Protein AF-B2AD23-F1 (afdb_monomer)

Foldseek 3Di:
DDDDDDDDDDDDDDDDPPDPPDPDDDPLLCVPPDAWAWLQKKKFWWKWKDAPDCPVDFIKIWIKMAGPVVRDIDIDMDTQHPQRKDKDCADPVGNQWIWIWGDDPQKIKIKIKGWAPCSQHPVFGIKIWIWIWMFGWDWDPDDDRMTMITTPRDMIGIITHIGGGPPPPPVVVVVVVVVVVVVVVPDDDDDDDDDDDDDDDDPDDDDDDDDDDDDDDDDDDDDDDDDDDD

Nearest PDB structures (foldseek):
  6yfu-assembly1_AA  TM=3.797E-01  e=3.634E+00  Wenzhou levi-like virus 4
  8uej-assembly1_IN  TM=3.147E-01  e=5.509E+00  Caulobacter phage phiCb5
  6yfg-assembly1_AA  TM=3.228E-01  e=5.804E+00  Beihai levi-like virus 32

Secondary structure (DSSP, 8-state):
--PPPP-PPPP---------------TTGGGT--S-EEEEEEEEEEEEEEES-TTTS--EEEEEEEETTTTEEEEEEEE-BTTTEEEESS-SS-TTEEEEEEEETTEEEEEEEEEETTSS-TTT--EEEEEEEEEEEE--SS--SEEEEEE-SPPEEEEEEEEPPTT---HHHHHHHHHHHHTTTS------------------------------PPPPPP--------

Structure (mmCIF, N/CA/C/O backbone):
data_AF-B2AD23-F1
#
_entry.id   AF-B2AD23-F1
#
loop_
_atom_site.group_PDB
_atom_site.id
_atom_site.type_symbol
_atom_site.label_atom_id
_atom_site.label_alt_id
_atom_site.label_comp_id
_atom_site.label_asym_id
_atom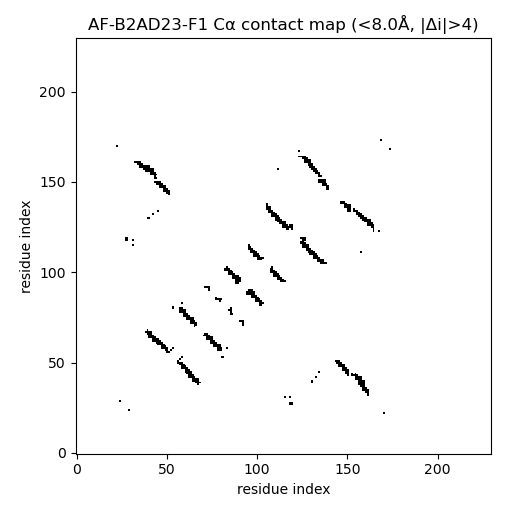_site.label_entity_id
_atom_site.label_seq_id
_atom_site.pdbx_PDB_ins_code
_atom_site.Cartn_x
_atom_site.Cartn_y
_atom_site.Cartn_z
_atom_site.occupancy
_atom_site.B_iso_or_equiv
_atom_site.auth_seq_id
_atom_site.auth_comp_id
_atom_site.auth_asym_id
_atom_site.auth_atom_id
_atom_site.pdbx_PDB_model_num
ATOM 1 N N . MET A 1 1 ? 85.344 -40.768 -19.368 1.00 38.66 1 MET A N 1
ATOM 2 C CA . MET A 1 1 ? 83.944 -40.567 -18.938 1.00 38.66 1 MET A CA 1
ATOM 3 C C . MET A 1 1 ? 83.403 -39.337 -19.656 1.00 38.66 1 MET A C 1
ATOM 5 O O . MET A 1 1 ? 83.911 -38.253 -19.415 1.00 38.66 1 MET A O 1
ATOM 9 N N . LYS A 1 2 ? 82.482 -39.508 -20.612 1.00 36.97 2 LYS A N 1
ATOM 10 C CA . LYS A 1 2 ? 81.802 -38.415 -21.331 1.00 36.97 2 LYS A CA 1
ATOM 11 C C . LYS A 1 2 ? 80.342 -38.419 -20.875 1.00 36.97 2 LYS A C 1
ATOM 13 O O . LYS A 1 2 ? 79.648 -39.396 -21.130 1.00 36.97 2 LYS A O 1
ATOM 18 N N . LEU A 1 3 ? 79.922 -37.377 -20.161 1.00 38.97 3 LEU A N 1
ATOM 19 C CA . LEU A 1 3 ? 78.527 -37.162 -19.774 1.00 38.97 3 LEU A CA 1
ATOM 20 C C . LEU A 1 3 ? 77.790 -36.462 -20.922 1.00 38.97 3 LEU A C 1
ATOM 22 O O . LEU A 1 3 ? 78.256 -35.454 -21.447 1.00 38.97 3 LEU A O 1
ATOM 26 N N . SER A 1 4 ? 76.668 -37.055 -21.320 1.00 43.81 4 SER A N 1
ATOM 27 C CA . SER A 1 4 ? 75.734 -36.563 -22.331 1.00 43.81 4 SER A CA 1
ATOM 28 C C . SER A 1 4 ? 74.710 -35.640 -21.659 1.00 43.81 4 SER A C 1
ATOM 30 O O . SER A 1 4 ? 74.151 -36.008 -20.626 1.00 43.81 4 SER A O 1
ATOM 32 N N . LEU A 1 5 ? 74.490 -34.445 -22.216 1.00 50.56 5 LEU A N 1
ATOM 33 C CA . LEU A 1 5 ? 73.425 -33.522 -21.811 1.00 50.56 5 LEU A CA 1
ATOM 34 C C . LEU A 1 5 ? 72.189 -33.777 -22.688 1.00 50.56 5 LEU A C 1
ATOM 36 O O . LEU A 1 5 ? 72.266 -33.629 -23.907 1.00 50.56 5 LEU A O 1
ATOM 40 N N . PHE A 1 6 ? 71.061 -34.127 -22.069 1.00 43.62 6 PHE A N 1
ATOM 41 C CA . PHE A 1 6 ? 69.742 -34.131 -22.705 1.00 43.62 6 PHE A CA 1
ATOM 42 C C . PHE A 1 6 ? 69.048 -32.790 -22.445 1.00 43.62 6 PHE A C 1
ATOM 44 O O . PHE A 1 6 ? 68.809 -32.422 -21.296 1.00 43.62 6 PHE A O 1
ATOM 51 N N . THR A 1 7 ? 68.713 -32.073 -23.514 1.00 48.69 7 THR A N 1
ATOM 52 C CA . THR A 1 7 ? 67.895 -30.855 -23.482 1.00 48.69 7 THR A CA 1
ATOM 53 C C . THR A 1 7 ? 66.423 -31.257 -23.589 1.00 48.69 7 THR A C 1
ATOM 55 O O . THR A 1 7 ? 66.013 -31.803 -24.612 1.00 48.69 7 THR A O 1
ATOM 58 N N . ALA A 1 8 ? 65.627 -31.016 -22.545 1.00 49.66 8 ALA A N 1
ATOM 59 C CA . ALA A 1 8 ? 64.179 -31.215 -22.575 1.00 49.66 8 ALA A CA 1
ATOM 60 C C . ALA A 1 8 ? 63.480 -29.934 -23.060 1.00 49.66 8 ALA A C 1
ATOM 62 O O . ALA A 1 8 ? 63.662 -28.860 -22.488 1.00 49.66 8 ALA A O 1
ATOM 63 N N . LEU A 1 9 ? 62.698 -30.063 -24.131 1.00 44.66 9 LEU A N 1
ATOM 64 C CA . LEU A 1 9 ? 61.856 -29.019 -24.710 1.00 44.66 9 LEU A CA 1
ATOM 65 C C . LEU A 1 9 ? 60.524 -28.983 -23.933 1.00 44.66 9 LEU A C 1
ATOM 67 O O . LEU A 1 9 ? 59.792 -29.971 -23.939 1.00 44.66 9 LEU A O 1
ATOM 71 N N . VAL A 1 10 ? 60.211 -27.875 -23.258 1.00 46.53 10 VAL A N 1
ATOM 72 C CA . VAL A 1 10 ? 58.908 -27.652 -22.600 1.00 46.53 10 VAL A CA 1
ATOM 73 C C . VAL A 1 10 ? 58.016 -26.854 -23.558 1.00 46.53 10 VAL A C 1
ATOM 75 O O . VAL A 1 10 ? 58.418 -25.756 -23.947 1.00 46.53 10 VAL A O 1
ATOM 78 N N . PRO A 1 11 ? 56.830 -27.346 -23.965 1.00 46.16 11 PRO A N 1
ATOM 79 C CA . PRO A 1 11 ? 55.910 -26.556 -24.771 1.00 46.16 11 PRO A CA 1
ATOM 80 C C . PRO A 1 11 ? 55.142 -25.559 -23.888 1.00 46.16 11 PRO A C 1
ATOM 82 O O . PRO A 1 11 ? 54.490 -25.938 -22.917 1.00 46.16 11 PRO A O 1
ATOM 85 N N . LEU A 1 12 ? 55.222 -24.274 -24.247 1.00 46.25 12 LEU A N 1
ATOM 86 C CA . LEU A 1 12 ? 54.347 -23.207 -23.756 1.00 46.25 12 LEU A CA 1
ATOM 87 C C . LEU A 1 12 ? 52.949 -23.397 -24.365 1.00 46.25 12 LEU A C 1
ATOM 89 O O . LEU A 1 12 ? 52.759 -23.172 -25.559 1.00 46.25 12 LEU A O 1
ATOM 93 N N . LEU A 1 13 ? 51.981 -23.821 -23.554 1.00 44.19 13 LEU A N 1
ATOM 94 C CA . LEU A 1 13 ? 50.560 -23.716 -23.892 1.00 44.19 13 LEU A CA 1
ATOM 95 C C . LEU A 1 13 ? 50.105 -22.262 -23.669 1.00 44.19 13 LEU A C 1
ATOM 97 O O . LEU A 1 13 ? 50.398 -21.705 -22.608 1.00 44.19 13 LEU A O 1
ATOM 101 N N . PRO A 1 14 ? 49.397 -21.630 -24.623 1.00 42.94 14 PRO A N 1
ATOM 102 C CA . PRO A 1 14 ? 48.772 -20.339 -24.386 1.00 42.94 14 PRO A CA 1
ATOM 103 C C . PRO A 1 14 ? 47.600 -20.517 -23.416 1.00 42.94 14 PRO A C 1
ATOM 105 O O . PRO A 1 14 ? 46.669 -21.278 -23.676 1.00 42.94 14 PRO A O 1
ATOM 108 N N . SER A 1 15 ? 47.653 -19.807 -22.292 1.00 44.22 15 SER A N 1
ATOM 109 C CA . SER A 1 15 ? 46.518 -19.641 -21.390 1.00 44.22 15 SER A CA 1
ATOM 110 C C . SER A 1 15 ? 45.404 -18.912 -22.138 1.00 44.22 15 SER A C 1
ATOM 112 O O . SER A 1 15 ? 45.486 -17.704 -22.362 1.00 44.22 15 SER A O 1
ATOM 114 N N . ILE A 1 16 ? 44.376 -19.648 -22.554 1.00 46.12 16 ILE A N 1
ATOM 115 C CA . ILE A 1 16 ? 43.130 -19.072 -23.052 1.00 46.12 16 ILE A CA 1
ATOM 116 C C . ILE A 1 16 ? 42.444 -18.437 -21.839 1.00 46.12 16 ILE A C 1
ATOM 118 O O . ILE A 1 16 ? 41.914 -19.136 -20.977 1.00 46.12 16 ILE A O 1
ATOM 122 N N . SER A 1 17 ? 42.512 -17.110 -21.734 1.00 44.53 17 SER A N 1
ATOM 123 C CA . SER A 1 17 ? 41.632 -16.356 -20.844 1.00 44.53 17 SER A CA 1
ATOM 124 C C . SER A 1 17 ? 40.203 -16.545 -21.338 1.00 44.53 17 SER A C 1
ATOM 126 O O . SER A 1 17 ? 39.829 -15.989 -22.367 1.00 44.53 17 SER A O 1
ATOM 128 N N . ALA A 1 18 ? 39.416 -17.328 -20.604 1.00 40.34 18 ALA A N 1
ATOM 129 C CA . ALA A 1 18 ? 37.969 -17.316 -20.728 1.00 40.34 18 ALA A CA 1
ATOM 130 C C . ALA A 1 18 ? 37.486 -15.909 -20.350 1.00 40.34 18 ALA A C 1
ATOM 132 O O . ALA A 1 18 ? 37.545 -15.508 -19.187 1.00 40.34 18 ALA A O 1
ATOM 133 N N . ILE A 1 19 ? 37.089 -15.131 -21.354 1.00 43.88 19 ILE A N 1
ATOM 134 C CA . ILE A 1 19 ? 36.342 -13.894 -21.151 1.00 43.88 19 ILE A CA 1
ATOM 135 C C . ILE A 1 19 ? 34.972 -14.348 -20.640 1.00 43.88 19 ILE A C 1
ATOM 137 O O . ILE A 1 19 ? 34.306 -15.093 -21.359 1.00 43.88 19 ILE A O 1
ATOM 141 N N . PRO A 1 20 ? 34.544 -13.984 -19.418 1.00 40.62 20 PRO A N 1
ATOM 142 C CA . PRO A 1 20 ? 33.185 -14.284 -19.003 1.00 40.62 20 PRO A CA 1
ATOM 143 C C . PRO A 1 20 ? 32.241 -13.566 -19.968 1.00 40.62 20 PRO A C 1
ATOM 145 O O . PRO A 1 20 ? 32.326 -12.346 -20.139 1.00 40.62 20 PRO A O 1
ATOM 148 N N . ALA A 1 21 ? 31.380 -14.336 -20.629 1.00 38.88 21 ALA A N 1
ATOM 149 C CA . ALA A 1 21 ? 30.275 -13.815 -21.409 1.00 38.88 21 ALA A CA 1
ATOM 150 C C . ALA A 1 21 ? 29.300 -13.141 -20.435 1.00 38.88 21 ALA A C 1
ATOM 152 O O . ALA A 1 21 ? 28.374 -13.758 -19.922 1.00 38.88 21 ALA A O 1
ATOM 153 N N . SER A 1 22 ? 29.545 -11.869 -20.119 1.00 42.53 22 SER A N 1
ATOM 154 C CA . SER A 1 22 ? 28.527 -11.026 -19.506 1.00 42.53 22 SER A CA 1
ATOM 155 C C . SER A 1 22 ? 27.375 -10.948 -20.494 1.00 42.53 22 SER A C 1
ATOM 157 O O . SER A 1 22 ? 27.511 -10.341 -21.557 1.00 42.53 22 SER A O 1
ATOM 159 N N . SER A 1 23 ? 26.250 -11.564 -20.146 1.00 44.88 23 SER A N 1
ATOM 160 C CA . SER A 1 23 ? 24.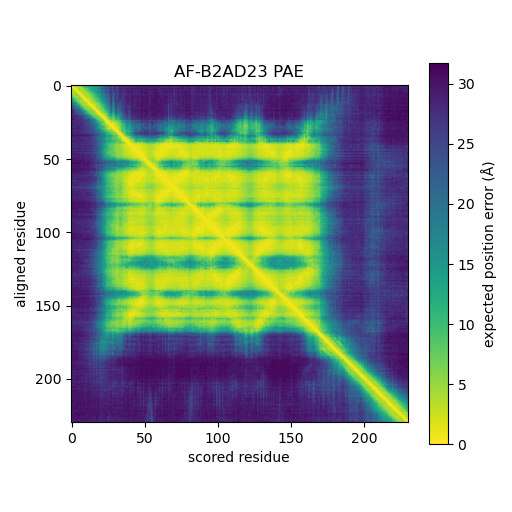961 -11.352 -20.790 1.00 44.88 23 SER A CA 1
ATOM 161 C C . SER A 1 23 ? 24.657 -9.852 -20.775 1.00 44.88 23 SER A C 1
ATOM 163 O O . SER A 1 23 ? 24.216 -9.289 -19.771 1.00 44.88 23 SER A O 1
ATOM 165 N N . HIS A 1 24 ? 24.994 -9.189 -21.881 1.00 44.88 24 HIS A N 1
ATOM 166 C CA . HIS A 1 24 ? 24.812 -7.762 -22.084 1.00 44.88 24 HIS A CA 1
ATOM 167 C C . HIS A 1 24 ? 23.322 -7.496 -22.284 1.00 44.88 24 HIS A C 1
ATOM 169 O O . HIS A 1 24 ? 22.828 -7.409 -23.407 1.00 44.88 24 HIS A O 1
ATOM 175 N N . LEU A 1 25 ? 22.601 -7.338 -21.174 1.00 53.53 25 LEU A N 1
ATOM 176 C CA . LEU A 1 25 ? 21.396 -6.524 -21.192 1.00 53.53 25 LEU A CA 1
ATOM 177 C C . LEU A 1 25 ? 21.774 -5.171 -21.805 1.00 53.53 25 LEU A C 1
ATOM 179 O O . LEU A 1 25 ? 22.846 -4.617 -21.534 1.00 53.53 25 LEU A O 1
ATOM 183 N N . SER A 1 26 ? 20.920 -4.641 -22.674 1.00 57.19 26 SER A N 1
ATOM 184 C CA . SER A 1 26 ? 21.110 -3.284 -23.167 1.00 57.19 26 SER A CA 1
ATOM 185 C C . SER A 1 26 ? 21.177 -2.323 -21.970 1.00 57.19 26 SER A C 1
ATOM 187 O O . SER A 1 26 ? 20.489 -2.539 -20.969 1.00 57.19 26 SER A O 1
ATOM 189 N N . PRO A 1 27 ? 21.927 -1.212 -22.059 1.00 55.09 27 PRO A N 1
ATOM 190 C CA . PRO A 1 27 ? 21.995 -0.221 -20.984 1.00 55.09 27 PRO A CA 1
ATOM 191 C C . PRO A 1 27 ? 20.632 0.344 -20.556 1.00 55.09 27 PRO A C 1
ATOM 193 O O . PRO A 1 27 ? 20.534 0.932 -19.487 1.00 55.09 27 PRO A O 1
ATOM 196 N N . ARG A 1 28 ? 19.588 0.198 -21.388 1.00 53.41 28 ARG A N 1
ATOM 197 C CA . ARG A 1 28 ? 18.201 0.524 -21.028 1.00 53.41 28 ARG A CA 1
ATOM 198 C C . ARG A 1 28 ? 17.583 -0.545 -20.127 1.00 53.41 28 ARG A C 1
ATOM 200 O O . ARG A 1 28 ? 17.079 -0.200 -19.069 1.00 53.41 28 ARG A O 1
ATOM 207 N N . GLN A 1 29 ? 17.718 -1.817 -20.496 1.00 55.38 29 GLN A N 1
ATOM 208 C CA . GLN A 1 29 ? 17.229 -2.959 -19.714 1.00 55.38 29 GLN A CA 1
ATOM 209 C C . GLN A 1 29 ? 17.942 -3.058 -18.356 1.00 55.38 29 GLN A C 1
ATOM 211 O O . GLN A 1 29 ? 17.310 -3.257 -17.329 1.00 55.38 29 GLN A O 1
ATOM 216 N N . GLN A 1 30 ? 19.251 -2.815 -18.323 1.00 57.91 30 GLN A N 1
ATOM 217 C CA . GLN A 1 30 ? 20.056 -2.848 -17.096 1.00 57.91 30 GLN A CA 1
ATOM 218 C C . GLN A 1 30 ? 19.762 -1.687 -16.133 1.00 57.91 30 GLN A C 1
ATOM 220 O O . GLN A 1 30 ? 20.192 -1.709 -14.986 1.00 57.91 30 GLN A O 1
ATOM 225 N N . ARG A 1 31 ? 19.051 -0.652 -16.602 1.00 56.19 31 ARG A N 1
ATOM 226 C CA . ARG A 1 31 ? 18.693 0.525 -15.802 1.00 56.19 31 ARG A CA 1
ATOM 227 C C . ARG A 1 31 ? 17.393 0.351 -15.030 1.00 56.19 31 ARG A C 1
ATOM 229 O O . ARG A 1 31 ? 17.147 1.128 -14.116 1.00 56.19 31 ARG A O 1
ATOM 236 N N . CYS A 1 32 ? 16.563 -0.607 -15.427 1.00 60.66 32 CYS A N 1
ATOM 237 C CA . CYS A 1 32 ? 15.285 -0.854 -14.769 1.00 60.66 32 CYS A CA 1
ATOM 238 C C . CYS A 1 32 ? 15.067 -2.320 -14.371 1.00 60.66 32 CYS A C 1
ATOM 240 O O . CYS A 1 32 ? 14.125 -2.608 -13.647 1.00 60.66 32 CYS A O 1
ATOM 242 N N . ILE A 1 33 ? 16.002 -3.208 -14.723 1.00 57.94 33 ILE A N 1
ATOM 243 C CA . ILE A 1 33 ? 16.221 -4.493 -14.056 1.00 57.94 33 ILE A CA 1
ATOM 244 C C . ILE A 1 33 ? 17.394 -4.298 -13.084 1.00 57.94 33 ILE A C 1
ATOM 246 O O . ILE A 1 33 ? 18.539 -4.628 -13.394 1.00 57.94 33 ILE A O 1
ATOM 250 N N . GLY A 1 34 ? 17.125 -3.670 -11.940 1.00 55.78 34 GLY A N 1
ATOM 251 C CA . GLY A 1 34 ? 17.940 -3.923 -10.755 1.00 55.78 34 GLY A CA 1
ATOM 252 C C . GLY A 1 34 ? 17.539 -5.291 -10.211 1.00 55.78 34 GLY A C 1
ATOM 253 O O . GLY A 1 34 ? 16.354 -5.621 -10.227 1.00 55.78 34 GLY A O 1
ATOM 254 N N . ASP A 1 35 ? 18.494 -6.110 -9.771 1.00 56.56 35 ASP A N 1
ATOM 255 C CA . ASP A 1 35 ? 18.138 -7.220 -8.884 1.00 56.56 35 ASP A CA 1
ATOM 256 C C . ASP A 1 35 ? 17.373 -6.615 -7.693 1.00 56.56 35 ASP A C 1
ATOM 258 O O . ASP A 1 35 ? 17.795 -5.565 -7.211 1.00 56.56 35 ASP A O 1
ATOM 262 N N . SER A 1 36 ? 16.243 -7.229 -7.314 1.00 59.38 36 SER A N 1
ATOM 263 C CA . SER A 1 36 ? 15.335 -6.870 -6.203 1.00 59.38 36 SER A CA 1
ATOM 264 C C . SER A 1 36 ? 15.814 -5.708 -5.320 1.00 59.38 36 SER A C 1
ATOM 266 O 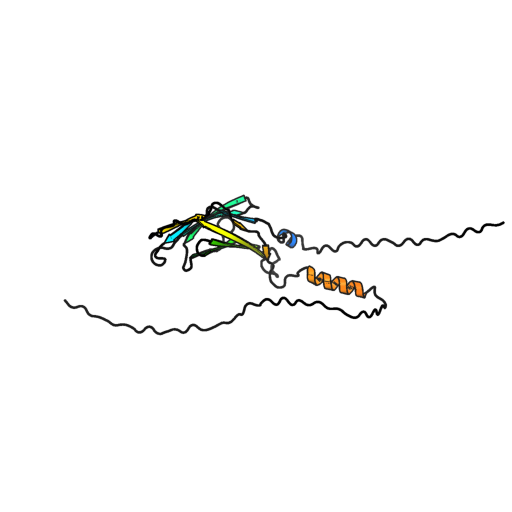O . SER A 1 36 ? 16.860 -5.827 -4.678 1.00 59.38 36 SER A O 1
ATOM 268 N N . GLU A 1 37 ? 15.056 -4.616 -5.225 1.00 69.00 37 GLU A N 1
ATOM 269 C CA . GLU A 1 37 ? 15.433 -3.482 -4.371 1.00 69.00 37 GLU A CA 1
ATOM 270 C C . GLU A 1 37 ? 14.921 -3.717 -2.938 1.00 69.00 37 GLU A C 1
ATOM 272 O O . GLU A 1 37 ? 13.715 -3.584 -2.692 1.00 69.00 37 GLU A O 1
ATOM 277 N N . PRO A 1 38 ? 15.792 -4.095 -1.977 1.00 66.19 38 PRO A N 1
ATOM 278 C CA . PRO A 1 38 ? 15.346 -4.394 -0.626 1.00 66.19 38 PRO A CA 1
ATOM 279 C C . PRO A 1 38 ? 14.832 -3.125 0.055 1.00 66.19 38 PRO A C 1
ATOM 281 O O . PRO A 1 38 ? 15.465 -2.070 0.004 1.00 66.19 38 PRO A O 1
ATOM 284 N N . GLY A 1 39 ? 13.688 -3.241 0.721 1.00 71.31 39 GLY A N 1
ATOM 285 C CA . GLY A 1 39 ? 13.031 -2.163 1.442 1.00 71.31 39 GLY A CA 1
ATOM 286 C C . GLY A 1 39 ? 12.684 -0.955 0.588 1.00 71.31 39 GLY A C 1
ATOM 287 O O . GLY A 1 39 ? 12.751 0.168 1.087 1.00 71.31 39 GLY A O 1
ATOM 288 N N . LEU A 1 40 ? 12.314 -1.168 -0.676 1.00 86.88 40 LEU A N 1
ATOM 289 C CA . LEU A 1 40 ? 11.894 -0.110 -1.596 1.00 86.88 40 LEU A CA 1
ATOM 290 C C . LEU A 1 40 ? 10.741 0.732 -1.030 1.00 86.88 40 LEU A C 1
ATOM 292 O O . LEU A 1 40 ? 10.696 1.951 -1.227 1.00 86.88 40 LEU A O 1
ATOM 296 N N . TRP A 1 41 ? 9.829 0.088 -0.302 1.00 94.69 41 TRP A N 1
ATOM 297 C CA . TRP A 1 41 ? 8.709 0.754 0.344 1.00 94.69 41 TRP A CA 1
ATOM 298 C C . TRP A 1 41 ? 8.646 0.451 1.833 1.00 94.69 41 TRP A C 1
ATOM 300 O O . TRP A 1 41 ? 8.806 -0.689 2.271 1.00 94.69 41 TRP A O 1
ATOM 310 N N . VAL A 1 42 ? 8.350 1.491 2.604 1.00 96.81 42 VAL A N 1
ATOM 311 C CA . VAL A 1 42 ? 8.076 1.405 4.036 1.00 96.81 42 VAL A CA 1
ATOM 312 C C . VAL A 1 42 ? 6.654 1.883 4.286 1.00 96.81 42 VAL A C 1
ATOM 314 O O . VAL A 1 42 ? 6.292 2.984 3.870 1.00 96.81 42 VAL A O 1
ATOM 317 N N . VAL A 1 43 ? 5.865 1.058 4.969 1.00 97.25 43 VAL A N 1
ATOM 318 C CA . VAL A 1 43 ? 4.488 1.343 5.381 1.00 97.25 43 VAL A CA 1
ATOM 319 C C . VAL A 1 43 ? 4.449 1.490 6.900 1.00 97.25 43 VAL A C 1
ATOM 321 O O . VAL A 1 43 ? 4.961 0.635 7.620 1.00 97.25 43 VAL A O 1
ATOM 324 N N . GLU A 1 44 ? 3.853 2.568 7.397 1.00 97.31 44 GLU A N 1
ATOM 325 C CA . GLU A 1 44 ? 3.806 2.890 8.830 1.00 97.31 44 GLU A CA 1
ATOM 326 C C . GLU A 1 44 ? 2.601 3.773 9.185 1.00 97.31 44 GLU A C 1
ATOM 328 O O . GLU A 1 44 ? 1.942 4.323 8.297 1.00 97.31 44 GLU A O 1
ATOM 333 N N . ASN A 1 45 ? 2.340 3.955 10.485 1.00 96.88 45 ASN A N 1
ATOM 334 C CA . ASN A 1 45 ? 1.240 4.770 11.014 1.00 96.88 45 ASN A CA 1
ATOM 335 C C . ASN A 1 45 ? -0.129 4.335 10.462 1.00 96.88 45 ASN A C 1
ATOM 337 O O . ASN A 1 45 ? -0.938 5.173 10.052 1.00 96.88 45 ASN A O 1
ATOM 341 N N . LEU A 1 46 ? -0.358 3.025 10.383 1.00 97.50 46 LEU A N 1
ATOM 342 C CA . LEU A 1 46 ? -1.623 2.474 9.933 1.00 97.50 46 LEU A CA 1
ATOM 343 C C . LEU A 1 46 ? -2.663 2.629 11.043 1.00 97.50 46 LEU A C 1
ATOM 345 O O . LEU A 1 46 ? -2.573 2.020 12.102 1.00 97.50 46 LEU A O 1
ATOM 349 N N . GLU A 1 47 ? -3.703 3.395 10.750 1.00 96.69 47 GLU A N 1
ATOM 350 C CA . GLU A 1 47 ? -4.907 3.503 11.557 1.00 96.69 47 GLU A CA 1
ATOM 351 C C . GLU A 1 47 ? -6.096 2.956 10.772 1.00 96.69 47 GLU A C 1
ATOM 353 O O . GLU A 1 47 ? -6.355 3.358 9.633 1.00 96.69 47 GLU A O 1
ATOM 358 N N . VAL A 1 48 ? -6.840 2.050 11.397 1.00 95.06 48 VAL A N 1
ATOM 359 C CA . VAL A 1 48 ? -8.011 1.396 10.824 1.00 95.06 48 VAL A CA 1
ATOM 360 C C . VAL A 1 48 ? -9.225 1.670 11.693 1.00 95.06 48 VAL A C 1
ATOM 362 O O . VAL A 1 48 ? -9.297 1.263 12.847 1.00 95.06 48 VAL A O 1
ATOM 365 N N . GLU A 1 49 ? -10.220 2.319 11.112 1.00 93.31 49 GLU A N 1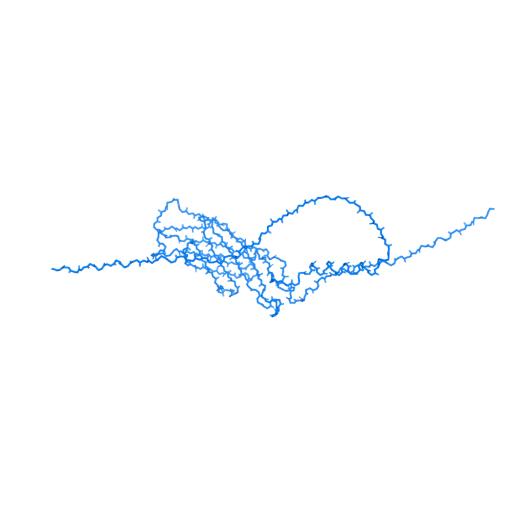
ATOM 366 C CA . GLU A 1 49 ? -11.536 2.514 11.695 1.00 93.31 49 GLU A CA 1
ATOM 367 C C . GLU A 1 49 ? -12.500 1.450 11.161 1.00 93.31 49 GLU A C 1
ATOM 369 O O . GLU A 1 49 ? -12.908 1.487 9.999 1.00 93.31 49 GLU A O 1
ATOM 374 N N . TYR A 1 50 ? -12.895 0.528 12.031 1.00 88.56 50 TYR A N 1
ATOM 375 C CA . TYR A 1 50 ? -13.979 -0.424 11.833 1.00 88.56 50 TYR A CA 1
ATOM 376 C C . TYR A 1 50 ? -15.307 0.185 12.285 1.00 88.56 50 TYR A C 1
ATOM 378 O O . TYR A 1 50 ? -15.379 0.929 13.266 1.00 88.56 50 TYR A O 1
ATOM 386 N N . THR A 1 51 ? -16.381 -0.173 11.591 1.00 86.06 51 THR A N 1
ATOM 387 C CA . THR A 1 51 ? -17.747 0.265 11.905 1.00 86.06 51 THR A CA 1
ATOM 388 C C . THR A 1 51 ? -18.651 -0.961 11.945 1.00 86.06 51 THR A C 1
ATOM 390 O O . THR A 1 51 ? -18.443 -1.906 11.185 1.00 86.06 51 THR A O 1
ATOM 393 N N . GLY A 1 52 ? -19.629 -0.978 12.852 1.00 73.88 52 GLY A N 1
ATOM 394 C CA . GLY A 1 52 ? -20.521 -2.129 13.042 1.00 73.88 52 GLY A CA 1
ATOM 395 C C . GLY A 1 52 ? -21.511 -2.381 11.896 1.00 73.88 52 GLY A C 1
ATOM 396 O O . GLY A 1 52 ? -22.135 -3.439 11.862 1.00 73.88 52 GLY A O 1
ATOM 397 N N . ASP A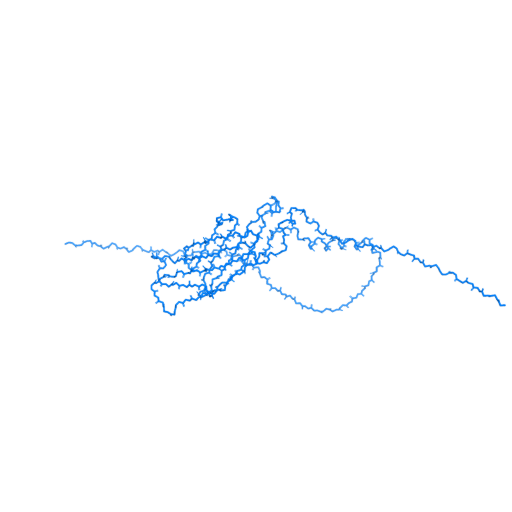 1 53 ? -21.659 -1.435 10.964 1.00 75.00 53 ASP A N 1
ATOM 398 C CA . ASP A 1 53 ? -22.570 -1.531 9.821 1.00 75.00 53 ASP A CA 1
ATOM 399 C C . ASP A 1 53 ? -21.906 -1.002 8.545 1.00 75.00 53 ASP A C 1
ATOM 401 O O . ASP A 1 53 ? -22.004 0.183 8.234 1.00 75.00 53 ASP A O 1
ATOM 405 N N . GLU A 1 54 ? -21.290 -1.902 7.773 1.00 70.31 54 GLU A N 1
ATOM 406 C CA . GLU A 1 54 ? -20.614 -1.591 6.502 1.00 70.31 54 GLU A CA 1
ATOM 407 C C . GLU A 1 54 ? -21.549 -1.030 5.409 1.00 70.31 54 GLU A C 1
ATOM 409 O O . GLU A 1 54 ? -21.079 -0.468 4.411 1.00 70.31 54 GLU A O 1
ATOM 414 N N . VAL A 1 55 ? -22.871 -1.193 5.555 1.00 74.12 55 VAL A N 1
ATOM 415 C CA . VAL A 1 55 ? -23.872 -0.700 4.597 1.00 74.12 55 VAL A CA 1
ATOM 416 C C . VAL A 1 55 ? -24.183 0.770 4.866 1.00 74.12 55 VAL A C 1
ATOM 418 O O . VAL A 1 55 ? -24.277 1.554 3.918 1.00 74.12 55 VAL A O 1
ATOM 421 N N . LEU A 1 56 ? -24.325 1.150 6.138 1.00 75.62 56 LEU A N 1
ATOM 422 C CA . LEU A 1 56 ? -24.640 2.521 6.549 1.00 75.62 56 LEU A CA 1
ATOM 423 C C . LEU A 1 56 ? -23.395 3.392 6.744 1.00 75.62 56 LEU A C 1
ATOM 425 O O . LEU A 1 56 ? -23.429 4.584 6.431 1.00 75.62 56 LEU A O 1
ATOM 429 N N . GLN A 1 57 ? -22.304 2.824 7.254 1.00 80.38 57 GLN A N 1
ATOM 430 C CA . GLN A 1 57 ? -21.053 3.522 7.530 1.00 80.38 57 GLN A CA 1
ATOM 431 C C . GLN A 1 57 ? -19.892 2.657 7.055 1.00 80.38 57 GLN A C 1
ATOM 433 O O . GLN A 1 57 ? -19.726 1.525 7.475 1.00 80.38 57 GLN A O 1
ATOM 438 N N . ARG A 1 58 ? -19.069 3.172 6.143 1.00 85.38 58 ARG A N 1
ATOM 439 C CA . ARG A 1 58 ? -17.872 2.438 5.728 1.00 85.38 58 ARG A CA 1
ATOM 440 C C . ARG A 1 58 ? -16.750 2.719 6.709 1.00 85.38 58 ARG A C 1
ATOM 442 O O . ARG A 1 58 ? -16.521 3.877 7.062 1.00 85.38 58 ARG A O 1
ATOM 449 N N . GLY A 1 59 ? -16.027 1.668 7.078 1.00 90.56 59 GLY A N 1
ATOM 450 C CA . GLY A 1 59 ? -14.752 1.814 7.763 1.00 90.56 59 GLY A CA 1
ATOM 451 C C . GLY A 1 59 ? -13.743 2.586 6.910 1.00 90.56 59 GLY A C 1
ATOM 452 O O . GLY A 1 59 ? -13.926 2.762 5.702 1.00 90.56 59 GLY A O 1
ATOM 453 N N . ASN A 1 60 ? -12.661 3.042 7.526 1.00 94.44 60 ASN A N 1
ATOM 454 C CA . ASN A 1 60 ? -11.589 3.758 6.840 1.00 94.44 60 ASN A CA 1
ATOM 455 C C . ASN A 1 60 ? -10.232 3.201 7.257 1.00 94.44 60 ASN A C 1
ATOM 457 O O . ASN A 1 60 ? -10.072 2.768 8.390 1.00 94.44 60 ASN A O 1
ATOM 461 N N . ALA A 1 61 ? -9.253 3.270 6.366 1.00 96.38 61 ALA A N 1
ATOM 462 C CA . ALA A 1 61 ? -7.855 3.069 6.712 1.00 96.38 61 ALA A CA 1
ATOM 463 C C . ALA A 1 61 ? -7.048 4.297 6.290 1.00 96.38 61 ALA A C 1
ATOM 465 O O . ALA A 1 61 ? -7.290 4.873 5.223 1.00 96.38 61 ALA A O 1
ATOM 466 N N . THR A 1 62 ? -6.112 4.700 7.139 1.00 97.81 62 THR A N 1
ATOM 467 C CA . THR A 1 62 ? -5.136 5.755 6.869 1.00 97.81 62 THR A CA 1
ATOM 468 C C . THR A 1 62 ? -3.756 5.206 7.176 1.00 97.81 62 THR A C 1
ATOM 470 O O . THR A 1 62 ? -3.587 4.578 8.210 1.00 97.81 62 THR A O 1
ATOM 473 N N . PHE A 1 63 ? -2.787 5.411 6.295 1.00 97.94 63 PHE A N 1
ATOM 474 C CA . PHE A 1 63 ? -1.409 4.972 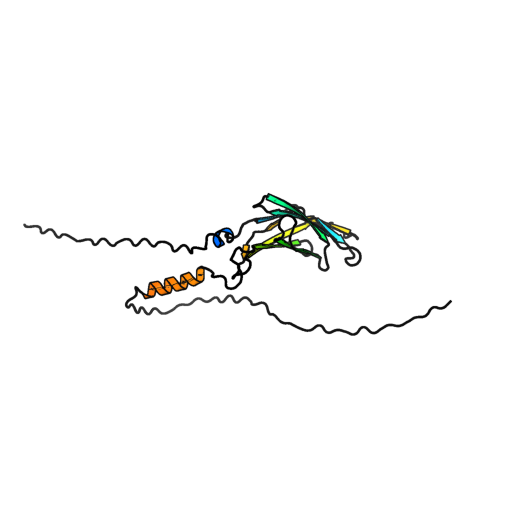6.507 1.00 97.94 63 PHE A CA 1
ATOM 475 C C . PHE A 1 63 ? -0.436 5.887 5.774 1.00 97.94 63 PHE A C 1
ATOM 477 O O . PHE A 1 63 ? -0.815 6.636 4.869 1.00 97.94 63 PHE A O 1
ATOM 484 N N . THR A 1 64 ? 0.829 5.805 6.156 1.00 98.06 64 THR A N 1
ATOM 485 C CA . THR A 1 64 ? 1.926 6.507 5.504 1.00 98.06 64 THR A CA 1
ATOM 486 C C . THR A 1 64 ? 2.755 5.515 4.703 1.00 98.06 64 THR A C 1
ATOM 488 O O . THR A 1 64 ? 3.120 4.450 5.198 1.00 98.06 64 THR A O 1
ATOM 491 N N . LEU A 1 65 ? 3.055 5.873 3.458 1.00 97.88 65 LEU A N 1
ATOM 492 C CA . LEU A 1 65 ? 3.927 5.128 2.565 1.00 97.88 65 LEU A CA 1
ATOM 493 C C . LEU A 1 65 ? 5.145 5.984 2.231 1.00 97.88 65 LEU A C 1
ATOM 495 O O . LEU A 1 65 ? 4.994 7.100 1.744 1.00 97.88 65 LEU A O 1
ATOM 499 N N . THR A 1 66 ? 6.342 5.443 2.430 1.00 96.88 66 THR A N 1
ATOM 500 C CA . THR A 1 66 ? 7.597 6.083 2.024 1.00 96.88 66 THR A CA 1
ATOM 501 C C . THR A 1 66 ? 8.310 5.225 0.992 1.00 96.88 66 THR A C 1
ATOM 503 O O . THR A 1 66 ? 8.564 4.044 1.233 1.00 96.88 66 THR A O 1
ATOM 506 N N . ASN A 1 67 ? 8.667 5.817 -0.146 1.00 93.12 67 ASN A N 1
ATOM 507 C CA . ASN A 1 67 ? 9.595 5.208 -1.091 1.00 93.12 67 ASN A CA 1
ATOM 508 C C . ASN A 1 67 ? 11.029 5.552 -0.668 1.00 93.12 67 ASN A C 1
ATOM 510 O O . ASN A 1 67 ? 11.424 6.716 -0.677 1.00 93.12 67 ASN A O 1
ATOM 514 N N . THR A 1 68 ? 11.818 4.549 -0.297 1.00 91.50 68 THR A N 1
ATOM 515 C CA . THR A 1 68 ? 13.140 4.758 0.320 1.00 91.50 68 THR A CA 1
ATOM 516 C C . THR A 1 68 ? 14.200 5.247 -0.660 1.00 91.50 68 THR A C 1
ATOM 518 O O . THR A 1 68 ? 15.131 5.933 -0.251 1.00 91.50 68 THR A O 1
ATOM 521 N N . ASN A 1 69 ? 14.037 4.969 -1.955 1.00 86.81 69 ASN A N 1
ATOM 522 C CA . ASN A 1 69 ? 14.965 5.425 -2.990 1.00 86.81 69 ASN A CA 1
ATOM 523 C C . ASN A 1 69 ? 14.803 6.907 -3.330 1.00 86.81 69 ASN A C 1
ATOM 525 O O . ASN A 1 69 ? 15.771 7.580 -3.677 1.00 86.81 69 ASN A O 1
ATOM 529 N N . THR A 1 70 ? 13.568 7.402 -3.287 1.00 88.38 70 THR A N 1
ATOM 530 C CA . THR A 1 70 ? 13.246 8.799 -3.614 1.00 88.38 70 THR A CA 1
ATOM 531 C C . THR A 1 70 ? 13.063 9.671 -2.378 1.00 88.38 70 THR A C 1
ATOM 533 O O . THR A 1 70 ? 12.991 10.889 -2.515 1.00 88.38 70 THR A O 1
ATOM 536 N N . GLU A 1 71 ? 12.981 9.056 -1.194 1.00 92.56 71 GLU A N 1
ATOM 537 C CA . GLU A 1 71 ? 12.647 9.691 0.087 1.00 92.56 71 GLU A CA 1
ATOM 538 C C . GLU A 1 71 ? 11.292 10.424 0.069 1.00 92.56 71 GLU A C 1
ATOM 540 O O . GLU A 1 71 ? 11.017 11.275 0.916 1.00 92.56 71 GLU A O 1
ATOM 545 N N . VAL A 1 72 ? 10.425 10.105 -0.899 1.00 94.94 72 VAL A N 1
ATOM 546 C CA . VAL A 1 72 ? 9.088 10.690 -1.002 1.00 94.94 72 VAL A CA 1
ATOM 547 C C . VAL A 1 72 ? 8.122 9.911 -0.119 1.00 94.94 72 VAL A C 1
ATOM 549 O O . VAL A 1 72 ? 8.089 8.678 -0.148 1.00 94.94 72 VAL A O 1
ATOM 552 N N . THR A 1 73 ? 7.317 10.654 0.637 1.00 97.06 73 THR A N 1
ATOM 553 C CA . THR A 1 73 ? 6.333 10.122 1.576 1.00 97.06 73 THR A CA 1
ATOM 554 C C . THR A 1 73 ? 4.935 10.619 1.224 1.00 97.06 73 THR A C 1
ATOM 556 O O . THR A 1 73 ? 4.721 11.826 1.092 1.00 97.06 73 THR A O 1
ATOM 559 N N . ASP A 1 74 ? 3.975 9.699 1.148 1.00 97.56 74 ASP A N 1
ATOM 560 C CA . ASP A 1 74 ? 2.550 9.984 0.995 1.00 97.56 74 ASP A CA 1
ATOM 561 C C . ASP A 1 74 ? 1.763 9.513 2.216 1.00 97.56 74 ASP A C 1
ATOM 563 O O . ASP A 1 74 ? 1.972 8.412 2.725 1.00 97.56 74 ASP A O 1
ATOM 567 N N . THR A 1 75 ? 0.789 10.315 2.642 1.00 97.94 75 THR A N 1
ATOM 568 C CA . THR A 1 75 ? -0.254 9.868 3.572 1.00 97.94 75 THR A CA 1
ATOM 569 C C . THR A 1 75 ? -1.499 9.518 2.774 1.00 97.94 75 THR A C 1
ATOM 571 O O . THR A 1 75 ? -2.118 10.379 2.142 1.00 97.94 75 THR A O 1
ATOM 574 N N . LEU A 1 76 ? -1.868 8.245 2.802 1.00 98.00 76 LEU A N 1
ATOM 575 C CA . LEU A 1 76 ? -2.942 7.675 2.007 1.00 98.00 76 LEU A CA 1
ATOM 576 C C . LEU A 1 76 ? -4.133 7.353 2.900 1.00 98.00 76 LEU A C 1
ATOM 578 O O . LEU A 1 76 ? -3.981 6.867 4.018 1.00 98.00 76 LEU A O 1
ATOM 582 N N . ARG A 1 77 ? -5.336 7.628 2.393 1.00 97.19 77 ARG A N 1
ATOM 583 C CA . ARG A 1 77 ? -6.593 7.337 3.083 1.00 97.19 77 ARG A CA 1
ATOM 584 C C . ARG A 1 77 ? -7.583 6.697 2.126 1.00 97.19 77 ARG A C 1
ATOM 586 O O . ARG A 1 77 ? -7.839 7.236 1.051 1.00 97.19 77 ARG A O 1
ATOM 593 N N . CYS A 1 78 ? -8.178 5.587 2.541 1.00 94.31 78 CYS A N 1
ATOM 594 C CA . CYS A 1 78 ? -9.182 4.862 1.774 1.00 94.31 78 CYS A CA 1
ATOM 595 C C . CYS A 1 78 ? -10.384 4.481 2.644 1.00 94.31 78 CYS A C 1
ATOM 597 O O . CYS A 1 78 ? -10.264 4.287 3.854 1.00 94.31 78 CYS A O 1
ATOM 599 N N . SER A 1 79 ? -11.553 4.350 2.017 1.00 93.19 79 SER A N 1
ATOM 600 C CA . SER A 1 79 ? -12.707 3.706 2.646 1.00 93.19 79 SER A CA 1
ATOM 601 C C . SER A 1 79 ? -12.660 2.205 2.397 1.00 93.19 79 SER A C 1
ATOM 603 O O . SER A 1 79 ? -12.492 1.766 1.256 1.00 93.19 79 SER A O 1
ATOM 605 N N . LEU A 1 80 ? -12.854 1.434 3.459 1.00 91.06 80 LEU A N 1
ATOM 606 C CA . LEU A 1 80 ? -12.886 -0.020 3.424 1.00 91.06 80 LEU A CA 1
ATOM 607 C C . LEU A 1 80 ? -14.192 -0.480 2.773 1.00 91.06 80 LEU A C 1
ATOM 609 O O . LEU A 1 80 ? -15.281 0.008 3.090 1.00 91.06 80 LEU A O 1
ATOM 613 N N . ARG A 1 81 ? -14.073 -1.384 1.802 1.00 83.06 81 ARG A N 1
ATOM 614 C CA . ARG A 1 81 ? -15.211 -2.029 1.134 1.00 83.06 81 ARG A CA 1
ATOM 615 C C . ARG A 1 81 ? -15.555 -3.344 1.840 1.00 83.06 81 ARG A C 1
ATOM 617 O O . ARG A 1 81 ? -14.873 -3.738 2.782 1.00 83.06 81 ARG A O 1
ATOM 624 N N . ALA A 1 82 ? -16.587 -4.031 1.342 1.00 75.69 82 ALA A N 1
ATOM 625 C CA . ALA A 1 82 ? -16.925 -5.382 1.786 1.00 75.69 82 ALA A CA 1
ATOM 626 C C . ALA A 1 82 ? -15.675 -6.279 1.788 1.00 75.69 82 ALA A C 1
ATOM 628 O O . ALA A 1 82 ? -14.907 -6.268 0.822 1.00 75.69 82 ALA A O 1
ATOM 629 N N . ASN A 1 83 ? -15.503 -7.055 2.860 1.00 76.81 83 ASN A N 1
ATOM 630 C CA . ASN A 1 83 ? -14.299 -7.841 3.173 1.00 76.81 83 ASN A CA 1
ATOM 631 C C . ASN A 1 83 ? -13.067 -7.021 3.604 1.00 76.81 83 ASN A C 1
ATOM 633 O O . ASN A 1 83 ? -11.960 -7.544 3.551 1.00 76.81 83 ASN A O 1
ATOM 637 N N . TYR A 1 84 ? -13.241 -5.765 4.026 1.00 87.81 84 TYR A N 1
ATOM 638 C CA . TYR A 1 84 ? -12.170 -4.906 4.551 1.00 87.81 84 TYR A CA 1
ATOM 639 C C . TYR A 1 84 ? -10.970 -4.740 3.608 1.00 87.81 84 TYR A C 1
ATOM 641 O O . TYR A 1 84 ? -9.808 -4.772 4.014 1.00 87.81 84 TYR A O 1
ATOM 649 N N . ILE A 1 85 ? -11.277 -4.544 2.327 1.00 91.62 85 ILE A N 1
ATOM 650 C CA . ILE A 1 85 ? -10.292 -4.303 1.272 1.00 91.62 85 ILE A CA 1
ATOM 651 C C . ILE A 1 85 ? -10.326 -2.829 0.873 1.00 91.62 85 ILE A C 1
ATOM 653 O O . ILE A 1 85 ? -11.404 -2.220 0.798 1.00 91.62 85 ILE A O 1
ATOM 657 N N . CYS A 1 86 ? -9.161 -2.267 0.562 1.00 93.38 86 CYS A N 1
ATOM 658 C CA . CYS A 1 86 ? -9.074 -1.025 -0.186 1.00 93.38 86 CYS A CA 1
ATOM 659 C C . CYS A 1 86 ? -7.944 -1.041 -1.219 1.00 93.38 86 CYS A C 1
ATOM 661 O O . CYS A 1 86 ? -6.948 -1.744 -1.074 1.00 93.38 86 CYS A O 1
ATOM 663 N N . GLU A 1 87 ? -8.140 -0.271 -2.286 1.00 95.50 87 GLU A N 1
ATOM 664 C CA . GLU A 1 87 ? -7.303 -0.291 -3.482 1.00 95.50 87 GLU A CA 1
ATOM 665 C C . GLU A 1 87 ? -6.985 1.145 -3.900 1.00 95.50 87 GLU A C 1
ATOM 667 O O . GLU A 1 87 ? -7.888 1.989 -3.956 1.00 95.50 87 GLU A O 1
ATOM 672 N N . PHE A 1 88 ? -5.722 1.402 -4.225 1.00 96.62 88 PHE A N 1
ATOM 673 C CA . PHE A 1 88 ? -5.259 2.612 -4.895 1.00 96.62 88 PHE A CA 1
ATOM 674 C C . PHE A 1 88 ? -4.767 2.236 -6.288 1.00 96.62 88 PHE A C 1
ATOM 676 O O . PHE A 1 88 ? -3.984 1.299 -6.421 1.00 96.62 88 PHE A O 1
ATOM 683 N N . TYR A 1 89 ? -5.234 2.975 -7.294 1.00 95.69 89 TYR A N 1
ATOM 684 C CA . TYR A 1 89 ? -4.777 2.863 -8.677 1.00 95.69 89 TYR A CA 1
ATOM 685 C C . TYR A 1 89 ? -3.978 4.121 -9.010 1.00 95.69 89 TYR A C 1
ATOM 687 O O . TYR A 1 89 ? -4.565 5.157 -9.343 1.00 95.69 89 TYR A O 1
ATOM 695 N N . GLY A 1 90 ? -2.666 4.052 -8.815 1.00 93.94 90 GLY A N 1
ATOM 696 C CA . GLY A 1 90 ? -1.791 5.215 -8.720 1.00 93.94 90 GLY A CA 1
ATOM 697 C C . GLY A 1 90 ? -1.942 5.991 -7.404 1.00 93.94 90 GLY A C 1
ATOM 698 O O . GLY A 1 90 ? -3.026 6.105 -6.819 1.00 93.94 90 GLY A O 1
ATOM 699 N N . ILE A 1 91 ? -0.839 6.588 -6.957 1.00 94.69 91 ILE A N 1
ATOM 700 C CA . ILE A 1 91 ? -0.785 7.490 -5.800 1.00 94.69 91 ILE A CA 1
ATOM 701 C C . ILE A 1 91 ? -0.278 8.882 -6.215 1.00 94.69 91 ILE A C 1
ATOM 703 O O . ILE A 1 91 ? 0.253 9.037 -7.316 1.00 94.69 91 ILE A O 1
ATOM 707 N N . PRO A 1 92 ? -0.430 9.923 -5.371 1.00 93.19 92 PRO A N 1
ATOM 708 C CA . PRO A 1 92 ? -0.039 11.284 -5.738 1.00 93.19 92 PRO A CA 1
ATOM 709 C C . PRO A 1 92 ? 1.433 11.443 -6.142 1.00 93.19 92 PRO A C 1
ATOM 711 O O . PRO A 1 92 ? 1.711 12.188 -7.083 1.00 93.19 92 PRO A O 1
ATOM 714 N N . SER A 1 93 ? 2.365 10.763 -5.463 1.00 93.00 93 SER A N 1
ATOM 715 C CA . SER A 1 93 ? 3.791 10.817 -5.814 1.00 93.00 93 SER A CA 1
ATOM 716 C C . SER A 1 93 ? 4.190 9.907 -6.977 1.00 93.00 93 SER A C 1
ATOM 718 O O . SER A 1 93 ? 5.183 10.180 -7.653 1.00 93.00 93 SER A O 1
ATOM 720 N N . ASP A 1 94 ? 3.422 8.845 -7.223 1.00 92.31 94 ASP A N 1
ATOM 721 C CA . ASP A 1 94 ? 3.732 7.809 -8.202 1.00 92.31 94 ASP A CA 1
ATOM 722 C C . ASP A 1 94 ? 2.442 7.282 -8.858 1.00 92.31 94 ASP A C 1
ATOM 724 O O . ASP A 1 94 ? 1.769 6.398 -8.318 1.00 92.31 94 ASP A O 1
ATOM 728 N N . PRO A 1 95 ? 2.068 7.801 -10.042 1.00 93.19 95 PRO A N 1
ATOM 729 C CA . PRO A 1 95 ? 0.854 7.375 -10.730 1.00 93.19 95 PRO A CA 1
ATOM 730 C C . PRO A 1 95 ? 0.928 5.935 -11.255 1.00 93.19 95 PRO A C 1
ATOM 732 O O . PRO A 1 95 ? -0.096 5.409 -11.677 1.00 93.19 95 PRO A O 1
ATOM 735 N N . ASN A 1 96 ? 2.109 5.308 -11.249 1.00 91.94 96 ASN A N 1
ATOM 736 C CA . ASN A 1 96 ? 2.304 3.940 -11.723 1.00 91.94 96 ASN A CA 1
ATOM 737 C C . ASN A 1 96 ? 2.321 2.913 -10.582 1.00 91.94 96 ASN A C 1
ATOM 739 O O . ASN A 1 96 ? 2.550 1.734 -10.853 1.00 91.94 96 ASN A O 1
ATOM 743 N N . LEU A 1 97 ? 2.145 3.351 -9.331 1.00 94.38 97 LEU A N 1
ATOM 744 C CA . LEU A 1 97 ? 2.117 2.489 -8.157 1.00 94.38 97 LEU A CA 1
ATOM 745 C C . LEU A 1 97 ? 0.679 2.232 -7.705 1.00 94.38 97 LEU A C 1
ATOM 747 O O . LEU A 1 97 ? 0.000 3.123 -7.194 1.00 94.38 97 LEU A O 1
ATOM 751 N N . ASP A 1 98 ? 0.269 0.979 -7.829 1.00 96.56 98 ASP A N 1
ATOM 752 C CA . ASP A 1 98 ? -0.984 0.466 -7.302 1.00 96.56 98 ASP A CA 1
ATOM 753 C C . ASP A 1 98 ? -0.755 -0.173 -5.931 1.00 96.56 98 ASP A C 1
ATOM 755 O O . ASP A 1 98 ? 0.264 -0.827 -5.685 1.00 96.56 98 ASP A O 1
ATOM 759 N N . ILE A 1 99 ? -1.712 0.005 -5.022 1.00 97.56 99 ILE A N 1
ATOM 760 C CA . ILE A 1 99 ? -1.634 -0.529 -3.659 1.00 97.56 99 ILE A CA 1
ATOM 761 C C . ILE A 1 99 ? -2.916 -1.280 -3.352 1.00 97.56 99 ILE A C 1
ATOM 763 O O . ILE A 1 99 ? -4.011 -0.724 -3.440 1.00 97.56 99 ILE A O 1
ATOM 767 N N . TRP A 1 100 ? -2.767 -2.525 -2.926 1.00 97.25 100 TRP A N 1
ATOM 768 C CA . TRP A 1 100 ? -3.842 -3.349 -2.405 1.00 97.25 100 TRP A CA 1
ATOM 769 C C . TRP A 1 100 ? -3.651 -3.549 -0.905 1.00 97.25 100 TRP A C 1
ATOM 771 O O . TRP A 1 100 ? -2.664 -4.149 -0.480 1.00 97.25 100 TRP A O 1
ATOM 781 N N . LEU A 1 101 ? -4.602 -3.066 -0.111 1.00 97.06 101 LEU A N 1
ATOM 782 C CA . LEU A 1 101 ? -4.690 -3.315 1.323 1.00 97.06 101 LEU A CA 1
ATOM 783 C C . LEU A 1 101 ? -5.814 -4.315 1.582 1.00 97.06 101 LEU A C 1
ATOM 785 O O . LEU A 1 101 ? -6.967 -4.073 1.221 1.00 97.06 101 LEU A O 1
ATOM 789 N N . GLN A 1 102 ? -5.486 -5.410 2.256 1.00 95.94 102 GLN A N 1
ATOM 790 C CA . GLN A 1 102 ? -6.457 -6.359 2.779 1.00 95.94 102 GLN A CA 1
ATOM 791 C C . GLN A 1 102 ? -6.283 -6.498 4.288 1.00 95.94 102 GLN A C 1
ATOM 793 O O . GLN A 1 102 ? -5.196 -6.806 4.773 1.00 95.94 102 GLN A O 1
ATOM 798 N N . LEU A 1 103 ? -7.372 -6.315 5.028 1.00 93.56 103 LEU A N 1
ATOM 799 C CA . LEU A 1 103 ? -7.391 -6.515 6.471 1.00 93.56 103 LEU A CA 1
ATOM 800 C C . LEU A 1 103 ? -7.976 -7.889 6.794 1.00 93.56 103 LEU A C 1
ATOM 802 O O . LEU A 1 103 ? -9.105 -8.208 6.422 1.00 93.56 103 LEU A O 1
ATOM 806 N N . ASN A 1 104 ? -7.206 -8.697 7.515 1.00 89.12 104 ASN A N 1
ATOM 807 C CA . ASN A 1 104 ? -7.607 -10.006 8.009 1.00 89.12 104 ASN A CA 1
ATOM 808 C C . ASN A 1 104 ? -7.440 -10.026 9.531 1.00 89.12 104 ASN A C 1
ATOM 810 O O . ASN A 1 104 ? -6.334 -10.199 10.039 1.00 89.12 104 ASN A O 1
ATOM 814 N N . LEU A 1 105 ? -8.548 -9.886 10.265 1.00 84.38 105 LEU A N 1
ATOM 815 C CA . LEU A 1 105 ? -8.547 -9.804 11.731 1.00 84.38 105 LEU A CA 1
ATOM 816 C C . LEU A 1 105 ? -7.629 -8.674 12.235 1.00 84.38 105 LEU A C 1
ATOM 818 O O . LEU A 1 105 ? -7.959 -7.501 12.095 1.00 84.38 105 LEU A O 1
ATOM 822 N N . ASN A 1 106 ? -6.492 -9.034 12.826 1.00 89.75 106 ASN A N 1
ATOM 823 C CA . ASN A 1 106 ? -5.491 -8.143 13.398 1.00 89.75 106 ASN A CA 1
ATOM 824 C C . ASN A 1 106 ? -4.242 -8.005 12.512 1.00 89.75 106 ASN A C 1
ATOM 826 O O . ASN A 1 106 ? -3.206 -7.569 13.000 1.00 89.75 106 ASN A O 1
ATOM 8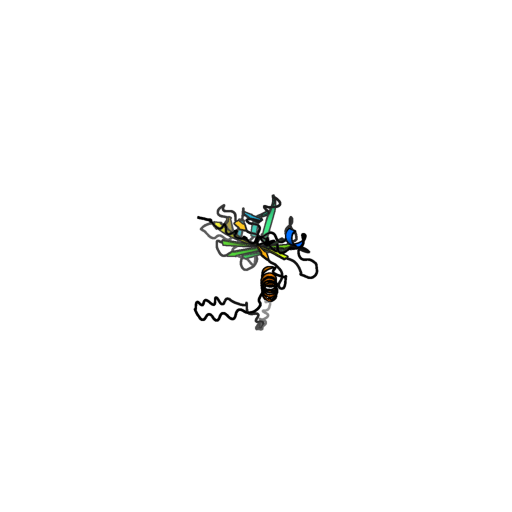30 N N . VAL A 1 107 ? -4.312 -8.403 11.241 1.00 95.00 107 VAL A N 1
ATOM 831 C CA . VAL A 1 107 ? -3.204 -8.283 10.287 1.00 95.00 107 VAL A CA 1
ATOM 832 C C . VAL A 1 107 ? -3.665 -7.495 9.069 1.00 95.00 107 VAL A C 1
ATOM 834 O O . VAL A 1 107 ? -4.700 -7.792 8.470 1.00 95.00 107 VAL A O 1
ATOM 837 N N . ALA A 1 108 ? -2.883 -6.489 8.702 1.00 96.81 108 ALA A N 1
ATOM 838 C CA . ALA A 1 108 ? -3.043 -5.693 7.502 1.00 96.81 108 ALA A CA 1
ATOM 839 C C . ALA A 1 108 ? -1.982 -6.095 6.480 1.00 96.81 108 ALA A C 1
ATOM 841 O O . ALA A 1 108 ? -0.802 -5.800 6.659 1.00 96.81 108 ALA A O 1
ATOM 842 N N . SER A 1 109 ? -2.403 -6.759 5.410 1.00 97.38 109 SER A N 1
ATOM 843 C CA . SER A 1 109 ? -1.519 -7.188 4.330 1.00 97.38 109 SER A CA 1
ATOM 844 C C . SER A 1 109 ? -1.541 -6.156 3.205 1.00 97.38 109 SER A C 1
ATOM 846 O O . SER A 1 109 ? -2.606 -5.797 2.693 1.00 97.38 109 SER A O 1
ATOM 848 N N . PHE A 1 110 ? -0.359 -5.706 2.800 1.00 97.69 110 PHE A N 1
ATOM 849 C CA . PHE A 1 110 ? -0.148 -4.778 1.698 1.00 97.69 110 PHE A CA 1
ATOM 850 C C . PHE A 1 110 ? 0.496 -5.508 0.524 1.00 97.69 110 PHE A C 1
ATOM 852 O O . PHE A 1 110 ? 1.468 -6.243 0.688 1.00 97.69 110 PHE A O 1
ATOM 859 N N . THR A 1 111 ? -0.022 -5.267 -0.676 1.00 97.12 111 THR A N 1
ATOM 860 C CA . THR A 1 111 ? 0.657 -5.579 -1.937 1.00 97.12 111 THR A CA 1
ATOM 861 C C . THR A 1 111 ? 0.833 -4.284 -2.716 1.00 97.12 111 THR A C 1
ATOM 863 O O . THR A 1 111 ? -0.142 -3.592 -3.000 1.00 97.12 111 THR A O 1
ATOM 866 N N . LEU A 1 112 ? 2.076 -3.955 -3.039 1.00 96.44 112 LEU A N 1
ATOM 867 C CA . LEU A 1 112 ? 2.486 -2.777 -3.790 1.00 96.44 112 LEU A CA 1
ATOM 868 C C . LEU A 1 112 ? 2.941 -3.235 -5.169 1.00 96.44 112 LEU A C 1
ATOM 870 O O . LEU A 1 112 ? 3.817 -4.089 -5.269 1.00 96.44 112 LEU A O 1
ATOM 874 N N . ASN A 1 113 ? 2.338 -2.701 -6.224 1.00 94.69 113 ASN A N 1
ATOM 875 C CA . ASN A 1 113 ? 2.655 -3.065 -7.598 1.00 94.69 113 ASN A CA 1
ATOM 876 C C . ASN A 1 113 ? 2.964 -1.808 -8.407 1.00 94.69 113 ASN A C 1
ATOM 878 O O . ASN A 1 113 ? 2.073 -1.011 -8.690 1.00 94.69 113 ASN A O 1
ATOM 882 N N . LYS A 1 114 ? 4.229 -1.632 -8.781 1.00 92.06 114 LYS A N 1
ATOM 883 C CA . LYS A 1 114 ? 4.682 -0.510 -9.594 1.00 92.06 114 LYS A CA 1
ATOM 884 C C . LYS A 1 114 ? 4.934 -0.950 -11.022 1.00 92.06 114 LYS A C 1
ATOM 886 O O . LYS A 1 114 ? 5.823 -1.758 -11.283 1.00 92.06 114 LYS A O 1
ATOM 891 N N . THR A 1 115 ? 4.215 -0.344 -11.954 1.00 90.06 115 THR A N 1
ATOM 892 C CA . THR A 1 115 ? 4.466 -0.528 -13.383 1.00 90.06 115 THR A CA 1
ATOM 893 C C . THR A 1 115 ? 5.693 0.280 -13.805 1.00 90.06 115 THR A C 1
ATOM 895 O O . THR A 1 115 ? 5.844 1.453 -13.453 1.00 90.06 115 THR A O 1
ATOM 898 N N . LEU A 1 116 ? 6.579 -0.345 -14.574 1.00 86.25 116 LEU A N 1
ATOM 899 C CA . LEU A 1 116 ? 7.756 0.269 -15.180 1.00 86.25 116 LEU A CA 1
ATOM 900 C C . LEU A 1 116 ? 7.538 0.380 -16.697 1.00 86.25 116 LEU A C 1
ATOM 902 O O . LEU A 1 116 ? 8.040 -0.464 -17.454 1.00 86.25 116 LEU A O 1
ATOM 906 N N . PRO A 1 117 ? 6.785 1.397 -17.156 1.00 77.69 117 PRO A N 1
ATOM 907 C CA . PRO A 1 117 ? 6.487 1.550 -18.569 1.00 77.69 117 PRO A CA 1
ATOM 908 C C . PRO A 1 117 ? 7.764 1.780 -19.374 1.00 77.69 117 PRO A C 1
ATOM 910 O O . PRO A 1 117 ? 8.715 2.408 -18.900 1.00 77.69 117 PRO A O 1
ATOM 913 N N . ASP A 1 118 ? 7.784 1.251 -20.596 1.00 74.06 118 ASP A N 1
ATOM 914 C CA . ASP A 1 118 ? 8.884 1.384 -21.563 1.00 74.06 118 ASP A CA 1
ATOM 915 C C . ASP A 1 118 ? 10.248 0.839 -21.097 1.00 74.06 118 ASP A C 1
ATOM 917 O O . ASP A 1 118 ? 11.252 1.000 -21.800 1.00 74.06 118 ASP A O 1
ATOM 921 N N . CYS A 1 119 ? 10.311 0.157 -19.948 1.00 74.25 119 CYS A N 1
ATOM 922 C CA . CYS A 1 119 ? 11.560 -0.398 -19.427 1.00 74.25 119 CYS A CA 1
ATOM 923 C C . CYS A 1 119 ? 12.180 -1.418 -20.396 1.00 74.25 119 CYS A C 1
ATOM 925 O O . CYS A 1 119 ? 13.393 -1.461 -20.619 1.00 74.25 119 CYS A O 1
ATOM 927 N N . LEU A 1 120 ? 11.314 -2.224 -21.000 1.00 70.94 120 LEU A N 1
ATOM 928 C CA . LEU A 1 120 ? 11.674 -3.372 -21.818 1.00 70.94 120 LEU A CA 1
ATOM 929 C C . LEU A 1 120 ? 11.606 -3.076 -23.323 1.00 70.94 120 LEU A C 1
ATOM 931 O O . LEU A 1 120 ? 12.102 -3.860 -24.127 1.00 70.94 120 LEU A O 1
ATOM 935 N N . GLY A 1 121 ? 11.076 -1.910 -23.702 1.00 69.56 121 GLY A N 1
ATOM 936 C CA . GLY A 1 121 ? 10.762 -1.552 -25.082 1.00 69.56 121 GLY A CA 1
ATOM 937 C C . GLY A 1 121 ? 9.324 -1.924 -25.478 1.00 69.56 121 GLY A C 1
ATOM 938 O O . GLY A 1 121 ? 8.696 -2.770 -24.844 1.00 69.56 121 GLY A O 1
ATOM 939 N N . PRO A 1 122 ? 8.785 -1.302 -26.541 1.00 69.62 122 PRO A N 1
ATOM 940 C CA . PRO A 1 122 ? 7.357 -1.353 -26.877 1.00 69.62 122 PRO A CA 1
ATOM 941 C C . PRO A 1 122 ? 6.854 -2.741 -27.302 1.00 69.62 122 PRO A C 1
ATOM 943 O O . PRO A 1 122 ? 5.653 -2.990 -27.314 1.00 69.62 122 PRO A O 1
ATOM 946 N N . GLU A 1 123 ? 7.757 -3.638 -27.689 1.00 72.44 123 GLU A N 1
ATOM 947 C CA . GLU A 1 123 ? 7.433 -4.981 -28.180 1.00 72.44 123 GLU A CA 1
ATOM 948 C C . GLU A 1 123 ? 7.274 -6.035 -27.070 1.00 72.44 123 GLU A C 1
ATOM 950 O O . GLU A 1 123 ? 6.730 -7.106 -27.331 1.00 72.44 123 GLU A O 1
ATOM 955 N N . TRP A 1 124 ? 7.716 -5.738 -25.844 1.00 72.38 124 TRP A N 1
ATOM 956 C CA . TRP A 1 124 ? 7.783 -6.710 -24.748 1.00 72.38 124 TRP A CA 1
ATOM 957 C C . TRP A 1 124 ? 6.779 -6.447 -23.623 1.00 72.38 124 TRP A C 1
ATOM 959 O O . TRP A 1 124 ? 6.632 -7.284 -22.739 1.00 72.38 124 TRP A O 1
ATOM 969 N N . GLY A 1 125 ? 6.058 -5.325 -23.680 1.00 75.25 125 GLY A N 1
ATOM 970 C CA . GLY A 1 125 ? 5.158 -4.891 -22.614 1.00 75.25 125 GLY A CA 1
ATOM 971 C C . GLY A 1 125 ? 5.896 -4.252 -21.437 1.00 75.25 125 GLY A C 1
ATOM 972 O O . GLY A 1 125 ? 7.089 -3.947 -21.516 1.00 75.25 125 GLY A O 1
ATOM 973 N N . ASP A 1 126 ? 5.163 -4.033 -20.349 1.00 82.25 126 ASP A N 1
ATOM 974 C CA . ASP A 1 126 ? 5.691 -3.382 -19.153 1.00 82.25 126 ASP A CA 1
ATOM 975 C C . ASP A 1 126 ? 6.340 -4.404 -18.210 1.00 82.25 126 ASP A C 1
ATOM 977 O O . ASP A 1 126 ? 5.898 -5.549 -18.106 1.00 82.25 126 ASP A O 1
ATOM 981 N N . ALA A 1 127 ? 7.395 -3.981 -17.512 1.00 84.19 127 ALA A N 1
ATOM 982 C CA . ALA A 1 127 ? 7.891 -4.699 -16.342 1.00 84.19 127 ALA A CA 1
ATOM 983 C C . ALA A 1 127 ? 7.148 -4.217 -15.091 1.00 84.19 127 ALA A C 1
ATOM 985 O O . ALA A 1 127 ? 6.611 -3.106 -15.070 1.00 84.19 127 ALA A O 1
ATOM 986 N N . TRP A 1 128 ? 7.176 -5.018 -14.030 1.00 86.88 128 TRP A N 1
ATOM 987 C CA . TRP A 1 128 ? 6.572 -4.657 -12.750 1.00 86.88 128 TRP A CA 1
ATOM 988 C C . TRP A 1 128 ? 7.568 -4.818 -11.613 1.00 86.88 128 TRP A C 1
ATOM 990 O O . TRP A 1 128 ? 8.431 -5.691 -11.654 1.00 86.88 128 TRP A O 1
ATOM 1000 N N . ILE A 1 129 ? 7.426 -3.992 -10.585 1.00 88.81 129 ILE A N 1
ATOM 1001 C CA . ILE A 1 129 ? 8.033 -4.224 -9.278 1.00 88.81 129 ILE A CA 1
ATOM 1002 C C . ILE A 1 129 ? 6.903 -4.554 -8.319 1.00 88.81 129 ILE A C 1
ATOM 1004 O O . ILE A 1 129 ? 5.991 -3.745 -8.147 1.00 88.81 129 ILE A O 1
ATOM 1008 N N . VAL A 1 130 ? 6.969 -5.721 -7.689 1.00 91.38 130 VAL A N 1
ATOM 1009 C CA . VAL A 1 130 ? 5.974 -6.162 -6.713 1.00 91.38 130 VAL A CA 1
ATOM 1010 C C . VAL A 1 130 ? 6.629 -6.252 -5.348 1.00 91.38 130 VAL A C 1
ATOM 1012 O O . VAL A 1 130 ? 7.674 -6.874 -5.202 1.00 91.38 130 VAL A O 1
ATOM 1015 N N . GLY A 1 131 ? 6.000 -5.647 -4.349 1.00 93.75 131 GLY A N 1
ATOM 1016 C CA . GLY A 1 131 ? 6.411 -5.760 -2.960 1.00 93.75 131 GLY A CA 1
ATOM 101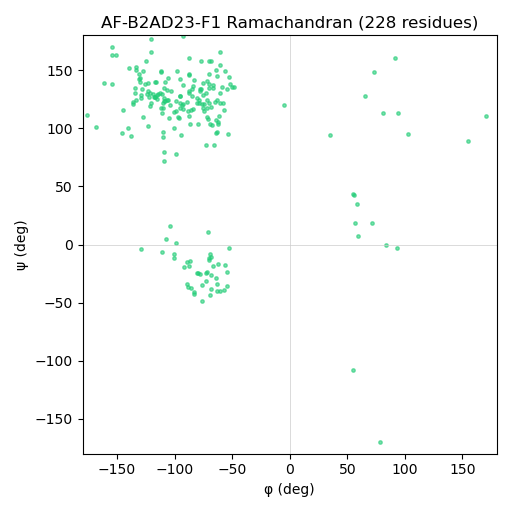7 C C . GLY A 1 131 ? 5.248 -6.103 -2.055 1.00 93.75 131 GLY A C 1
ATOM 1018 O O . GLY A 1 131 ? 4.106 -5.715 -2.300 1.00 93.75 131 GLY A O 1
ATOM 1019 N N . GLN A 1 132 ? 5.537 -6.860 -1.005 1.00 95.88 132 GLN A N 1
ATOM 1020 C CA . GLN A 1 132 ? 4.544 -7.291 -0.032 1.00 95.88 132 GLN A CA 1
ATOM 1021 C C . GLN A 1 132 ? 5.044 -7.017 1.375 1.00 95.88 132 GLN A C 1
ATOM 1023 O O . GLN A 1 132 ? 6.229 -7.164 1.666 1.00 95.88 132 GLN A O 1
ATOM 1028 N N . THR A 1 133 ? 4.135 -6.608 2.251 1.00 96.81 133 THR A N 1
ATOM 1029 C CA . THR A 1 133 ? 4.437 -6.451 3.671 1.00 96.81 133 THR A CA 1
ATOM 1030 C C . THR A 1 133 ? 3.180 -6.600 4.512 1.00 96.81 133 THR A C 1
ATOM 1032 O O . THR A 1 133 ? 2.063 -6.512 3.999 1.00 96.81 133 THR A O 1
ATOM 1035 N N . GLU A 1 134 ? 3.360 -6.829 5.805 1.00 96.88 134 GLU A N 1
ATOM 1036 C CA . GLU A 1 134 ? 2.273 -6.981 6.764 1.00 96.88 134 GLU A CA 1
ATOM 1037 C C . GLU A 1 134 ? 2.519 -6.087 7.974 1.00 96.88 134 GLU A C 1
ATOM 1039 O O . GLU A 1 134 ? 3.650 -5.969 8.446 1.00 96.88 134 GLU A O 1
ATOM 1044 N N . LEU A 1 135 ? 1.452 -5.467 8.473 1.00 96.94 135 LEU A N 1
ATOM 1045 C CA . LEU A 1 135 ? 1.440 -4.754 9.746 1.00 96.94 135 LEU A CA 1
ATOM 1046 C C . LEU A 1 135 ? 0.451 -5.444 10.685 1.00 96.94 135 LEU A C 1
ATOM 1048 O O . LEU A 1 135 ? -0.638 -5.847 10.269 1.00 96.94 135 LEU A O 1
ATOM 1052 N N . TYR A 1 136 ? 0.822 -5.563 11.955 1.00 95.94 136 TYR A N 1
ATOM 1053 C CA . TYR A 1 136 ? -0.052 -6.103 12.989 1.00 95.94 136 TYR A CA 1
ATOM 1054 C C . TYR A 1 136 ? -0.798 -4.963 13.669 1.00 95.94 136 TYR A C 1
ATOM 1056 O O . TYR A 1 136 ? -0.228 -3.912 13.940 1.00 95.94 136 TYR A O 1
ATOM 1064 N N . LEU A 1 137 ? -2.087 -5.174 13.914 1.00 95.56 137 LEU A N 1
ATOM 1065 C CA . LEU A 1 137 ? -2.986 -4.188 14.489 1.00 95.56 137 LEU A CA 1
ATOM 1066 C C . LEU A 1 137 ? -3.253 -4.490 15.962 1.00 95.56 137 LEU A C 1
ATOM 1068 O O . LEU A 1 137 ? -3.650 -5.601 16.326 1.00 95.56 137 LEU A O 1
ATOM 1072 N N . GLU A 1 138 ? -3.138 -3.462 16.790 1.00 94.94 138 GLU A N 1
ATOM 1073 C CA . GLU A 1 138 ? -3.633 -3.434 18.155 1.00 94.94 138 GLU A CA 1
ATOM 1074 C C . GLU A 1 138 ? -5.020 -2.790 18.180 1.00 94.94 138 GLU A C 1
ATOM 1076 O O . GLU A 1 138 ? -5.214 -1.626 17.819 1.00 94.94 138 GLU A O 1
ATOM 1081 N N . CYS A 1 139 ? -6.009 -3.577 18.600 1.00 92.06 139 CYS A N 1
ATOM 1082 C CA . CYS A 1 139 ? -7.398 -3.153 18.711 1.00 92.06 139 CYS A CA 1
ATOM 1083 C C . CYS A 1 139 ? -7.832 -3.094 20.184 1.00 92.06 139 CYS A C 1
ATOM 1085 O O . CYS A 1 139 ? -7.381 -3.913 20.994 1.00 92.06 139 CYS A O 1
ATOM 1087 N N . PRO A 1 140 ? -8.766 -2.195 20.542 1.00 90.25 140 PRO A N 1
ATOM 1088 C CA . PRO A 1 140 ? -9.447 -2.230 21.827 1.00 90.25 140 PRO A CA 1
ATOM 1089 C C . PRO A 1 140 ? -10.070 -3.603 22.098 1.00 90.25 140 PRO A C 1
ATOM 1091 O O . PRO A 1 140 ? -10.590 -4.260 21.198 1.00 90.25 140 PRO A O 1
ATOM 1094 N N . GLN A 1 141 ? -10.048 -4.025 23.362 1.00 82.81 141 GLN A N 1
ATOM 1095 C CA . GLN A 1 141 ? -10.558 -5.338 23.765 1.00 82.81 141 GLN A CA 1
ATOM 1096 C C . GLN A 1 141 ? -12.095 -5.425 23.717 1.00 82.81 141 GLN A C 1
ATOM 1098 O O . GLN A 1 141 ? -12.650 -6.517 23.600 1.00 82.81 141 GLN A O 1
ATOM 1103 N N . GLU A 1 142 ? -12.779 -4.283 23.803 1.00 83.19 142 GLU A N 1
ATOM 1104 C CA . GLU A 1 142 ? -14.236 -4.184 23.754 1.00 83.19 142 GLU A CA 1
ATOM 1105 C C . GLU A 1 142 ? -14.689 -3.613 22.408 1.00 83.19 142 GLU A C 1
ATOM 1107 O O . GLU A 1 142 ? -14.279 -2.523 22.005 1.00 83.19 142 GLU A O 1
ATOM 1112 N N . TRP A 1 143 ? -15.563 -4.351 21.722 1.00 77.62 143 TRP A N 1
ATOM 1113 C CA . TRP A 1 143 ? -16.181 -3.881 20.488 1.00 77.62 143 TRP A CA 1
ATOM 1114 C C . TRP A 1 143 ? -17.262 -2.844 20.807 1.00 77.62 143 TRP A C 1
ATOM 1116 O O . TRP A 1 143 ? -18.163 -3.103 21.607 1.00 77.62 143 TRP A O 1
ATOM 1126 N N . THR A 1 144 ? -17.201 -1.691 20.145 1.00 82.75 144 THR A N 1
ATOM 1127 C CA . THR A 1 144 ? -18.279 -0.690 20.148 1.00 82.75 144 THR A CA 1
ATOM 1128 C C . THR A 1 144 ? -18.757 -0.449 18.715 1.00 82.75 144 THR A C 1
ATOM 1130 O O . THR A 1 144 ? -18.195 -1.015 17.779 1.00 82.75 144 THR A O 1
ATOM 1133 N N . ASP A 1 145 ? -19.775 0.388 18.510 1.00 82.44 145 ASP A N 1
ATOM 1134 C CA . ASP A 1 145 ? -20.299 0.699 17.166 1.00 82.44 145 ASP A CA 1
ATOM 1135 C C . ASP A 1 145 ? -19.214 1.211 16.194 1.00 82.44 145 ASP A C 1
ATOM 1137 O O . ASP A 1 145 ? -19.338 1.060 14.975 1.00 82.44 145 ASP A O 1
ATOM 1141 N N . LYS A 1 146 ? -18.130 1.773 16.746 1.00 86.38 146 LYS A N 1
ATOM 1142 C CA . LYS A 1 146 ? -16.919 2.189 16.040 1.00 86.38 146 LYS A CA 1
ATOM 1143 C C . LYS A 1 146 ? -15.680 1.712 16.797 1.00 86.38 146 LYS A C 1
ATOM 1145 O O . LYS A 1 146 ? -15.476 2.073 17.953 1.00 86.38 146 LYS A O 1
ATOM 1150 N N . MET A 1 147 ? -14.808 0.963 16.139 1.00 90.50 147 MET A N 1
ATOM 1151 C CA . MET A 1 147 ? -13.551 0.492 16.723 1.00 90.50 147 MET A CA 1
ATOM 1152 C C . MET A 1 147 ? -12.381 1.037 15.914 1.00 90.50 147 MET A C 1
ATOM 1154 O O . MET A 1 147 ? -12.367 0.915 14.696 1.00 90.50 147 MET A O 1
ATOM 1158 N N . VAL A 1 148 ? -11.402 1.640 16.583 1.00 93.38 148 VAL A N 1
ATOM 1159 C CA . VAL A 1 148 ? -10.176 2.124 15.938 1.00 93.38 148 VAL A CA 1
ATOM 1160 C C . VAL A 1 148 ? -9.029 1.231 16.377 1.00 93.38 148 VAL A C 1
ATOM 1162 O O . VAL A 1 148 ? -8.807 1.086 17.576 1.00 93.38 148 VAL A O 1
ATOM 1165 N N . CYS A 1 149 ? -8.332 0.637 15.417 1.00 94.44 149 CYS A N 1
ATOM 1166 C CA . CYS A 1 149 ? -7.105 -0.115 15.636 1.00 94.44 149 CYS A CA 1
ATOM 1167 C C . CYS A 1 149 ? -5.930 0.635 15.025 1.00 94.44 149 CYS A C 1
ATOM 1169 O O . CYS A 1 149 ? -6.087 1.308 14.005 1.00 94.44 149 CYS A O 1
ATOM 1171 N N . GLN A 1 150 ? -4.763 0.496 15.631 1.00 96.50 150 GLN A N 1
ATOM 1172 C CA . GLN A 1 150 ? -3.524 1.108 15.157 1.00 96.50 150 GLN A CA 1
ATOM 1173 C C . GLN A 1 150 ? -2.467 0.026 14.971 1.00 96.50 150 GLN A C 1
ATOM 1175 O O . GLN A 1 150 ? -2.605 -1.054 15.543 1.00 96.50 150 GLN A O 1
ATOM 1180 N N . ASP A 1 151 ? -1.445 0.275 14.158 1.00 93.81 151 ASP A N 1
ATOM 1181 C CA . ASP A 1 151 ? -0.292 -0.621 14.124 1.00 93.81 151 ASP A CA 1
ATOM 1182 C C . ASP A 1 151 ? 0.404 -0.697 15.493 1.00 93.81 151 ASP A C 1
ATOM 1184 O O . ASP A 1 151 ? 0.330 0.230 16.301 1.00 93.81 151 ASP A O 1
ATOM 1188 N N . ASP A 1 152 ? 1.089 -1.807 15.756 1.00 92.38 152 ASP A N 1
ATOM 1189 C CA . ASP A 1 152 ? 1.852 -2.059 16.990 1.00 92.38 152 ASP A CA 1
ATOM 1190 C C . ASP A 1 152 ? 3.145 -1.214 17.115 1.00 92.38 152 ASP A C 1
ATOM 1192 O O . ASP A 1 152 ? 3.988 -1.452 17.987 1.00 92.38 152 ASP A O 1
ATOM 1196 N N . GLY A 1 153 ? 3.326 -0.218 16.243 1.00 90.06 153 GLY A N 1
ATOM 1197 C CA . GLY A 1 153 ? 4.519 0.612 16.132 1.00 90.06 153 GLY A CA 1
ATOM 1198 C C . GLY A 1 153 ? 5.630 -0.014 15.286 1.00 90.06 153 GLY A C 1
ATOM 1199 O O . GLY A 1 153 ? 6.692 0.602 15.127 1.00 90.06 153 GLY A O 1
ATOM 1200 N N . ILE A 1 154 ? 5.434 -1.223 14.747 1.00 91.81 154 ILE A N 1
ATOM 1201 C CA . ILE A 1 154 ? 6.383 -1.875 13.844 1.00 91.81 154 ILE A CA 1
ATOM 1202 C C . ILE A 1 154 ? 6.013 -1.548 12.396 1.00 91.81 154 ILE A C 1
ATOM 1204 O O . ILE A 1 154 ? 4.983 -1.952 11.864 1.00 91.81 154 ILE A O 1
ATOM 1208 N N . LYS A 1 155 ? 6.926 -0.848 11.721 1.00 94.62 155 LYS A N 1
ATOM 1209 C CA . LYS A 1 155 ? 6.813 -0.540 10.293 1.00 94.62 155 LYS A CA 1
ATOM 1210 C C . LYS A 1 155 ? 6.908 -1.792 9.418 1.00 94.62 155 LYS A C 1
ATOM 1212 O O . LYS A 1 155 ? 7.808 -2.618 9.594 1.00 94.62 155 LYS A O 1
ATOM 1217 N N . GLY A 1 156 ? 6.040 -1.870 8.416 1.00 94.19 156 GLY A N 1
ATOM 1218 C CA . GLY A 1 156 ? 6.135 -2.845 7.337 1.00 94.19 156 GLY A CA 1
ATOM 1219 C C . GLY A 1 156 ? 7.186 -2.418 6.319 1.00 94.19 156 GLY A C 1
ATOM 1220 O O . GLY A 1 156 ? 7.237 -1.260 5.905 1.00 94.19 156 GLY A O 1
ATOM 1221 N N . VAL A 1 157 ? 8.034 -3.355 5.911 1.00 94.81 157 VAL A N 1
ATOM 1222 C CA . VAL A 1 157 ? 9.020 -3.168 4.842 1.00 94.81 157 VAL A CA 1
ATOM 1223 C C . VAL A 1 157 ? 8.652 -4.103 3.698 1.00 94.81 157 VAL A C 1
ATOM 1225 O O . VAL A 1 157 ? 8.482 -5.300 3.928 1.00 94.81 157 VAL A O 1
ATOM 1228 N N . ALA A 1 158 ? 8.488 -3.552 2.497 1.00 92.50 158 ALA A N 1
ATOM 1229 C CA . ALA A 1 158 ? 8.229 -4.308 1.280 1.00 92.50 158 ALA A CA 1
ATOM 1230 C C . ALA A 1 158 ? 9.440 -4.207 0.348 1.00 92.50 158 ALA A C 1
ATOM 1232 O O . ALA A 1 158 ? 9.797 -3.117 -0.115 1.00 92.50 158 ALA A O 1
ATOM 1233 N N . ASP A 1 159 ? 10.052 -5.357 0.081 1.00 87.88 159 ASP A N 1
ATOM 1234 C CA . ASP A 1 159 ? 11.090 -5.499 -0.937 1.00 87.88 159 ASP A CA 1
ATOM 1235 C C . ASP A 1 159 ? 10.452 -5.402 -2.326 1.00 87.88 159 ASP A C 1
ATOM 1237 O O . ASP A 1 159 ? 9.340 -5.881 -2.534 1.00 87.88 159 ASP A O 1
ATOM 1241 N N . GLY A 1 160 ? 11.120 -4.741 -3.268 1.00 81.50 160 GLY A N 1
ATOM 1242 C CA . GLY A 1 160 ? 10.640 -4.606 -4.637 1.00 81.50 160 GLY A CA 1
ATOM 1243 C C . GLY A 1 160 ? 11.216 -5.691 -5.537 1.00 81.50 160 GLY A C 1
ATOM 1244 O O . GLY A 1 160 ? 12.294 -5.500 -6.100 1.00 81.50 160 GLY A O 1
ATOM 1245 N N . ASP A 1 161 ? 10.499 -6.797 -5.716 1.00 83.50 161 ASP A N 1
ATOM 1246 C CA . ASP A 1 161 ? 10.886 -7.857 -6.647 1.00 83.50 161 ASP A CA 1
ATOM 1247 C C . ASP A 1 161 ? 10.502 -7.488 -8.081 1.00 83.50 161 ASP A C 1
ATOM 1249 O O . ASP A 1 161 ? 9.343 -7.192 -8.382 1.00 83.50 161 ASP A O 1
ATOM 1253 N N . VAL A 1 162 ? 11.477 -7.530 -8.992 1.00 82.25 162 VAL A N 1
ATOM 1254 C CA . VAL A 1 162 ? 11.239 -7.257 -10.414 1.00 82.25 162 VAL A CA 1
ATOM 1255 C C . VAL A 1 162 ? 10.616 -8.481 -11.081 1.00 82.25 162 VAL A C 1
ATOM 1257 O O . VAL A 1 162 ? 11.205 -9.562 -11.127 1.00 82.25 162 VAL A O 1
ATOM 1260 N N . VAL A 1 163 ? 9.436 -8.287 -11.661 1.00 81.19 163 VAL A N 1
ATOM 1261 C CA . VAL A 1 163 ? 8.703 -9.277 -12.447 1.00 81.19 163 VAL A CA 1
ATOM 1262 C C . VAL A 1 163 ? 8.725 -8.857 -13.911 1.00 81.19 163 VAL A C 1
ATOM 1264 O O . VAL A 1 163 ? 8.341 -7.742 -14.271 1.00 81.19 163 VAL A O 1
ATOM 1267 N N . LEU A 1 164 ? 9.181 -9.771 -14.765 1.00 80.94 164 LEU A N 1
ATOM 1268 C CA . LEU A 1 164 ? 9.251 -9.569 -16.208 1.00 80.94 164 LEU A CA 1
ATOM 1269 C C . LEU A 1 164 ? 8.032 -10.198 -16.903 1.00 80.94 164 LEU A C 1
ATOM 1271 O O . LEU A 1 164 ? 7.518 -11.218 -16.434 1.00 80.94 164 LEU A O 1
ATOM 1275 N N . PRO A 1 165 ? 7.579 -9.625 -18.029 1.00 78.50 165 PRO A N 1
ATOM 1276 C CA . PRO A 1 165 ? 6.499 -10.181 -18.825 1.00 78.50 165 PRO A CA 1
ATOM 1277 C C . PRO A 1 165 ? 6.877 -11.545 -19.410 1.00 78.50 165 PRO A C 1
ATOM 1279 O O . PRO A 1 165 ? 8.041 -11.851 -19.689 1.00 78.50 165 PRO A O 1
ATOM 1282 N N . GLU A 1 166 ? 5.856 -12.379 -19.600 1.00 73.88 166 GLU A N 1
ATOM 1283 C CA . GLU A 1 166 ? 6.011 -13.725 -20.140 1.00 73.88 166 GLU A CA 1
ATOM 1284 C C . GLU A 1 166 ? 6.624 -13.682 -21.551 1.00 73.88 166 GLU A C 1
ATOM 1286 O O . GLU A 1 166 ? 6.170 -12.942 -22.423 1.00 73.88 166 GLU A O 1
ATOM 1291 N N . GLY A 1 167 ? 7.670 -14.482 -21.781 1.00 69.06 167 GLY A N 1
ATOM 1292 C CA . GLY A 1 167 ? 8.368 -14.553 -23.069 1.00 69.06 167 GLY A CA 1
ATOM 1293 C C . GLY A 1 167 ? 9.578 -13.628 -23.209 1.00 69.06 167 GLY A C 1
ATOM 1294 O O . GLY A 1 167 ? 10.276 -13.729 -24.218 1.00 69.06 167 GLY A O 1
ATOM 1295 N N . TRP A 1 168 ? 9.882 -12.787 -22.213 1.00 67.44 168 TRP A N 1
ATOM 1296 C CA . TRP A 1 168 ? 11.149 -12.054 -22.181 1.00 67.44 168 TRP A CA 1
ATOM 1297 C C . TRP A 1 168 ? 12.343 -13.027 -22.198 1.00 67.44 168 TRP A C 1
ATOM 1299 O O . TRP A 1 168 ? 12.314 -14.023 -21.465 1.00 67.44 168 TRP A O 1
ATOM 1309 N N . PRO A 1 169 ? 13.399 -12.774 -23.001 1.00 63.72 169 PRO A N 1
ATOM 1310 C CA . PRO A 1 169 ? 14.579 -13.627 -23.035 1.00 63.72 169 PRO A CA 1
ATOM 1311 C C . PRO A 1 169 ? 15.271 -13.611 -21.669 1.00 63.72 169 PRO A C 1
ATOM 1313 O O . PRO A 1 169 ? 16.056 -12.723 -21.332 1.00 63.72 169 PRO A O 1
ATOM 1316 N N . ASN A 1 170 ? 14.973 -14.623 -20.859 1.00 56.97 170 ASN A N 1
ATOM 1317 C CA . ASN A 1 170 ? 15.712 -14.908 -19.646 1.00 56.97 170 ASN A CA 1
ATOM 1318 C C . ASN A 1 170 ? 17.100 -15.370 -20.083 1.00 56.97 170 ASN A C 1
ATOM 1320 O O . ASN A 1 170 ? 17.268 -16.520 -20.486 1.00 56.97 170 ASN A O 1
ATOM 1324 N N . GLY A 1 171 ? 18.099 -14.490 -19.978 1.00 50.28 171 GLY A N 1
ATOM 1325 C CA . GLY A 1 171 ? 19.485 -14.747 -20.397 1.00 50.28 171 GLY A CA 1
ATOM 1326 C C . GLY A 1 171 ? 20.141 -16.016 -19.822 1.00 50.28 171 GLY A C 1
ATOM 1327 O O . GLY A 1 171 ? 21.248 -16.345 -20.218 1.00 50.28 171 GLY A O 1
ATOM 1328 N N . ARG A 1 172 ? 19.466 -16.769 -18.939 1.00 49.00 172 ARG A N 1
ATOM 1329 C CA . ARG A 1 172 ? 19.895 -18.094 -18.460 1.00 49.00 172 ARG A CA 1
ATOM 1330 C C . ARG A 1 172 ? 19.602 -19.258 -19.411 1.00 49.00 172 ARG A C 1
ATOM 1332 O O . ARG A 1 172 ? 20.252 -20.296 -19.281 1.00 49.00 172 ARG A O 1
ATOM 1339 N N . GLU A 1 173 ? 18.616 -19.166 -20.305 1.00 47.44 173 GLU A N 1
ATOM 1340 C CA . GLU A 1 173 ? 18.274 -20.301 -21.185 1.00 47.44 173 GLU A CA 1
ATOM 1341 C C . GLU A 1 173 ? 19.069 -20.305 -22.493 1.00 47.44 173 GLU A C 1
ATOM 1343 O O . GLU A 1 173 ? 19.468 -21.378 -22.960 1.00 47.44 173 GLU A O 1
ATOM 1348 N N . ASP A 1 174 ? 19.388 -19.128 -23.029 1.00 44.09 174 ASP A N 1
ATOM 1349 C CA . ASP A 1 174 ? 20.208 -19.004 -24.238 1.00 44.09 174 ASP A CA 1
ATOM 1350 C C . ASP A 1 174 ? 21.687 -19.329 -23.969 1.00 44.09 174 ASP A C 1
ATOM 1352 O O . ASP A 1 174 ? 22.336 -19.972 -24.797 1.00 44.09 174 ASP A O 1
ATOM 1356 N N . GLU A 1 175 ? 22.186 -19.059 -22.757 1.00 45.97 175 GLU A N 1
ATOM 1357 C CA . GLU A 1 175 ? 23.541 -19.441 -22.330 1.00 45.97 175 GLU A CA 1
ATOM 1358 C C . GLU A 1 175 ? 23.729 -20.974 -22.310 1.00 45.97 175 GLU A C 1
ATOM 1360 O O . GLU A 1 175 ? 24.774 -21.497 -22.702 1.00 45.97 175 GLU A O 1
ATOM 1365 N N . LYS A 1 176 ? 22.683 -21.747 -21.970 1.00 45.88 176 LYS A N 1
ATOM 1366 C CA . LYS A 1 176 ? 22.731 -23.221 -22.061 1.00 45.88 176 LYS A CA 1
ATOM 1367 C C . LYS A 1 176 ? 22.795 -23.730 -23.501 1.00 45.88 176 LYS A C 1
ATOM 1369 O O . LYS A 1 176 ? 23.285 -24.841 -23.719 1.00 45.88 176 LYS A O 1
ATOM 1374 N N . ARG A 1 177 ? 22.287 -22.972 -24.477 1.00 47.66 177 ARG A N 1
ATOM 1375 C CA . ARG A 1 177 ? 22.306 -23.367 -25.892 1.00 47.66 177 ARG A CA 1
ATOM 1376 C C . ARG A 1 177 ? 23.608 -22.977 -26.580 1.00 47.66 177 ARG A C 1
ATOM 1378 O O . ARG A 1 177 ? 24.110 -23.791 -27.353 1.00 47.66 177 ARG A O 1
ATOM 1385 N N . GLU A 1 178 ? 24.193 -21.825 -26.258 1.00 46.38 178 GLU 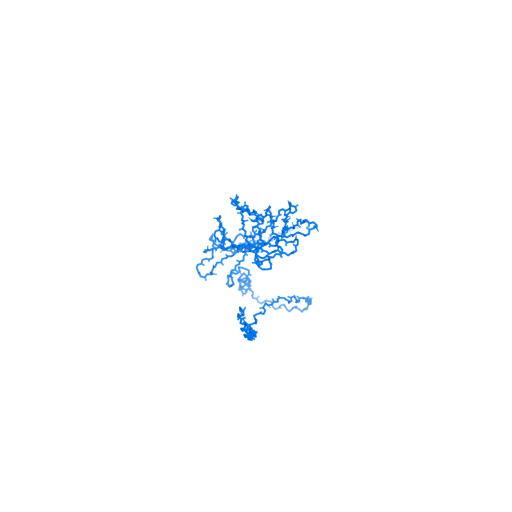A N 1
ATOM 1386 C CA . GLU A 1 178 ? 25.504 -21.437 -26.796 1.00 46.38 178 GLU A CA 1
ATOM 1387 C C . GLU A 1 178 ? 26.640 -22.305 -26.244 1.00 46.38 178 GLU A C 1
ATOM 1389 O O . GLU A 1 178 ? 27.414 -22.846 -27.032 1.00 46.38 178 GLU A O 1
ATOM 1394 N N . VAL A 1 179 ? 26.667 -22.607 -24.938 1.00 47.59 179 VAL A N 1
ATOM 1395 C CA . VAL A 1 179 ? 27.686 -23.516 -24.368 1.00 47.59 179 VAL A CA 1
ATOM 1396 C C . VAL A 1 179 ? 27.559 -24.944 -24.927 1.00 47.59 179 VAL A C 1
ATOM 1398 O O . VAL A 1 179 ? 28.549 -25.671 -25.040 1.00 47.59 179 VAL A O 1
ATOM 1401 N N . ALA A 1 180 ? 26.355 -25.370 -25.324 1.00 46.84 180 ALA A N 1
ATOM 1402 C CA . ALA A 1 180 ? 26.142 -26.660 -25.986 1.00 46.84 180 ALA A CA 1
ATOM 1403 C C . ALA A 1 180 ? 26.534 -26.658 -27.478 1.00 46.84 180 ALA A C 1
ATOM 1405 O O . ALA A 1 180 ? 26.838 -27.723 -28.027 1.00 46.84 180 ALA A O 1
ATOM 1406 N N . ALA A 1 181 ? 26.521 -25.497 -28.138 1.00 49.06 181 ALA A N 1
ATOM 1407 C CA . ALA A 1 181 ? 26.939 -25.341 -29.528 1.00 49.06 181 ALA A CA 1
ATOM 1408 C C . ALA A 1 181 ? 28.465 -25.198 -29.648 1.00 49.06 181 ALA A C 1
ATOM 1410 O O . ALA A 1 181 ? 29.066 -25.861 -30.491 1.00 49.06 181 ALA A O 1
ATOM 1411 N N . GLU A 1 182 ? 29.100 -24.440 -28.753 1.00 43.66 182 GLU A N 1
ATOM 1412 C CA . GLU A 1 182 ? 30.555 -24.248 -28.736 1.00 43.66 182 GLU A CA 1
ATOM 1413 C C . GLU A 1 182 ? 31.293 -25.544 -28.348 1.00 43.66 182 GLU A C 1
ATOM 1415 O O . GLU A 1 182 ? 32.246 -25.947 -29.013 1.00 43.66 182 GLU A O 1
ATOM 1420 N N . ASN A 1 183 ? 30.756 -26.329 -27.403 1.00 42.75 183 ASN A N 1
ATOM 1421 C CA . ASN A 1 183 ? 31.293 -27.664 -27.084 1.00 42.75 183 ASN A CA 1
ATOM 1422 C C . ASN A 1 183 ? 31.081 -28.723 -28.186 1.00 42.75 183 ASN A C 1
ATOM 1424 O O . ASN A 1 183 ? 31.610 -29.832 -28.079 1.00 42.75 183 ASN A O 1
ATOM 1428 N N . ARG A 1 184 ? 30.308 -28.435 -29.243 1.00 43.78 184 ARG A N 1
ATOM 1429 C CA . ARG A 1 184 ? 30.165 -29.336 -30.400 1.00 43.78 184 ARG A CA 1
ATOM 1430 C C . ARG A 1 184 ? 31.193 -29.088 -31.495 1.00 43.78 184 ARG A C 1
ATOM 1432 O O . ARG A 1 184 ? 31.342 -29.961 -32.349 1.00 43.78 184 ARG A O 1
ATOM 1439 N N . GLN A 1 185 ? 31.891 -27.955 -31.484 1.00 44.78 185 GLN A N 1
ATOM 1440 C CA . GLN A 1 185 ? 32.859 -27.625 -32.531 1.00 44.78 185 GLN A CA 1
ATOM 1441 C C . GLN A 1 185 ? 34.294 -28.069 -32.215 1.00 44.78 185 GLN A C 1
ATOM 1443 O O . GLN A 1 185 ? 35.041 -28.320 -33.157 1.00 44.78 185 GLN A O 1
ATOM 1448 N N . ASP A 1 186 ? 34.623 -28.330 -30.944 1.00 46.59 186 ASP A N 1
ATOM 1449 C CA . ASP A 1 186 ? 35.962 -28.790 -30.525 1.00 46.59 186 ASP A CA 1
ATOM 1450 C C . ASP A 1 186 ? 36.046 -30.275 -30.104 1.00 46.59 186 ASP A C 1
ATOM 1452 O O . ASP A 1 186 ? 37.095 -30.765 -29.685 1.00 46.59 186 ASP A O 1
ATOM 1456 N N . GLY A 1 187 ? 34.961 -31.042 -30.241 1.00 37.94 187 GLY A N 1
ATOM 1457 C CA . GLY A 1 187 ? 34.869 -32.420 -29.747 1.00 37.94 187 GLY A CA 1
ATOM 1458 C C . GLY A 1 187 ? 34.868 -33.495 -30.831 1.00 37.94 187 GLY A C 1
ATOM 1459 O O . GLY A 1 187 ? 33.846 -34.146 -31.044 1.00 37.94 187 GLY A O 1
ATOM 1460 N N . VAL A 1 188 ? 36.010 -33.734 -31.479 1.00 42.69 188 VAL A N 1
ATOM 1461 C CA . VAL A 1 188 ? 36.274 -35.015 -32.157 1.00 42.69 188 VAL A CA 1
ATOM 1462 C C . VAL A 1 188 ? 36.332 -36.127 -31.098 1.00 42.69 188 VAL A C 1
ATOM 1464 O O . VAL A 1 188 ? 37.125 -36.053 -30.166 1.00 42.69 188 VAL A O 1
ATOM 1467 N N . ASP A 1 189 ? 35.473 -37.136 -31.261 1.00 43.38 189 ASP A N 1
ATOM 1468 C CA . ASP A 1 189 ? 35.507 -38.478 -30.661 1.00 43.38 189 ASP A CA 1
ATOM 1469 C C . ASP A 1 189 ? 36.038 -38.621 -29.222 1.00 43.38 189 ASP A C 1
ATOM 1471 O O . ASP A 1 189 ? 37.202 -38.950 -29.009 1.00 43.38 189 ASP A O 1
ATOM 1475 N N . GLN A 1 190 ? 35.139 -38.613 -28.230 1.00 33.69 190 GLN A N 1
ATOM 1476 C CA . GLN A 1 190 ? 35.227 -39.595 -27.142 1.00 33.69 190 GLN A CA 1
ATOM 1477 C C . GLN A 1 190 ? 33.846 -40.105 -26.726 1.00 33.69 190 GLN A C 1
ATOM 1479 O O . GLN A 1 190 ? 33.114 -39.511 -25.936 1.00 33.69 190 GLN A O 1
ATOM 1484 N N . VAL A 1 191 ? 33.527 -41.298 -27.227 1.00 37.31 191 VAL A N 1
ATOM 1485 C CA . VAL A 1 191 ? 32.523 -42.191 -26.652 1.00 37.31 191 VAL A CA 1
ATOM 1486 C C . VAL A 1 191 ? 33.009 -42.622 -25.265 1.00 37.31 191 VAL A C 1
ATOM 1488 O O . VAL A 1 191 ? 33.756 -43.588 -25.133 1.00 37.31 191 VAL A O 1
ATOM 1491 N N . VAL A 1 192 ? 32.554 -41.948 -24.209 1.00 34.16 192 VAL A N 1
ATOM 1492 C CA . VAL A 1 192 ? 32.631 -42.481 -22.842 1.00 34.16 192 VAL A CA 1
ATOM 1493 C C . VAL A 1 192 ? 31.222 -42.812 -22.376 1.00 34.16 192 VAL A C 1
ATOM 1495 O O . VAL A 1 192 ? 30.463 -41.978 -21.893 1.00 34.16 192 VAL A O 1
ATOM 1498 N N . ARG A 1 193 ? 30.875 -44.095 -22.512 1.00 38.91 193 ARG A N 1
ATOM 1499 C CA . ARG A 1 193 ? 29.782 -44.707 -21.755 1.00 38.91 193 ARG A CA 1
ATOM 1500 C C . ARG A 1 193 ? 30.083 -44.553 -20.264 1.00 38.91 193 ARG A C 1
ATOM 1502 O O . ARG A 1 193 ? 31.052 -45.135 -19.781 1.00 38.91 193 ARG A O 1
ATOM 1509 N N . LYS A 1 194 ? 29.197 -43.902 -19.510 1.00 32.06 194 LYS A N 1
ATOM 1510 C CA . LYS A 1 194 ? 29.081 -44.148 -18.068 1.00 32.06 194 LYS A CA 1
ATOM 1511 C C . LYS A 1 194 ? 27.613 -44.248 -17.655 1.00 32.06 194 LYS A C 1
ATOM 1513 O O . LYS A 1 194 ? 26.800 -43.378 -17.934 1.00 32.06 194 LYS A O 1
ATOM 1518 N N . ARG A 1 195 ? 27.302 -45.398 -17.058 1.00 33.03 195 ARG A N 1
ATOM 1519 C CA . ARG A 1 195 ? 26.023 -45.809 -16.468 1.00 33.03 195 ARG A CA 1
ATOM 1520 C C . ARG A 1 195 ? 25.900 -45.261 -15.037 1.00 33.03 195 ARG A C 1
ATOM 1522 O O . ARG A 1 195 ? 26.875 -45.407 -14.311 1.00 33.03 195 ARG A O 1
ATOM 1529 N N . ILE A 1 196 ? 24.670 -44.845 -14.683 1.00 33.47 196 ILE A N 1
ATOM 1530 C CA . ILE A 1 196 ? 23.951 -44.973 -13.380 1.00 33.47 196 ILE A CA 1
ATOM 1531 C C . ILE A 1 196 ? 24.592 -44.195 -12.201 1.00 33.47 196 ILE A C 1
ATOM 1533 O O . ILE A 1 196 ? 25.790 -44.293 -11.992 1.00 33.47 196 ILE A O 1
ATOM 1537 N N . SER A 1 197 ? 23.913 -43.343 -11.421 1.00 31.58 197 SER A N 1
ATOM 1538 C CA . SER A 1 197 ? 22.705 -43.484 -10.568 1.00 31.58 197 SER A CA 1
ATOM 1539 C C . SER A 1 197 ? 22.131 -42.079 -10.285 1.00 31.58 197 SER A C 1
ATOM 1541 O O . SER A 1 197 ? 22.909 -41.151 -10.121 1.00 31.58 197 SER A O 1
ATOM 1543 N N . GLY A 1 198 ? 20.821 -41.820 -10.294 1.00 28.98 198 GLY A N 1
ATOM 1544 C CA . GLY A 1 198 ? 19.884 -42.184 -9.224 1.00 28.98 198 GLY A CA 1
ATOM 1545 C C . GLY A 1 198 ? 19.712 -41.014 -8.239 1.00 28.98 198 GLY A C 1
ATOM 1546 O O . GLY A 1 198 ? 20.658 -40.679 -7.538 1.00 28.98 198 GLY A O 1
ATOM 1547 N N . GLY A 1 199 ? 18.521 -40.409 -8.189 1.00 28.36 199 GLY A N 1
ATOM 1548 C CA . GLY A 1 199 ? 18.177 -39.364 -7.215 1.00 28.36 199 GLY A CA 1
ATOM 1549 C C . GLY A 1 199 ? 17.067 -38.449 -7.723 1.00 28.36 199 GLY A C 1
ATOM 1550 O O . GLY A 1 199 ? 17.343 -37.464 -8.396 1.00 28.36 199 GLY A O 1
ATOM 1551 N N . GLY A 1 200 ? 15.815 -38.819 -7.459 1.00 30.36 200 GLY A N 1
ATOM 1552 C CA . GLY A 1 200 ? 14.651 -38.008 -7.797 1.00 30.36 200 GLY A CA 1
ATOM 1553 C C . GLY A 1 200 ? 14.432 -36.844 -6.832 1.00 30.36 200 GLY A C 1
ATOM 1554 O O . GLY A 1 200 ? 14.855 -36.896 -5.683 1.00 30.36 200 GLY A O 1
ATOM 1555 N N . SER A 1 201 ? 13.716 -35.833 -7.315 1.00 34.50 201 SER A N 1
ATOM 1556 C CA . SER A 1 201 ? 12.627 -35.165 -6.598 1.00 34.50 201 SER A CA 1
ATOM 1557 C C . SER A 1 201 ? 11.900 -34.275 -7.609 1.00 34.50 201 SER A C 1
ATOM 1559 O O . SER A 1 201 ? 12.408 -33.229 -8.007 1.00 34.50 201 SER A O 1
ATOM 1561 N N . GLN A 1 202 ? 10.749 -34.743 -8.096 1.00 38.31 202 GLN A N 1
ATOM 1562 C CA . GLN A 1 202 ? 9.754 -33.878 -8.723 1.00 38.31 202 GLN A CA 1
ATOM 1563 C C . GLN A 1 202 ? 9.079 -33.099 -7.594 1.00 38.31 202 GLN A C 1
ATOM 1565 O O . GLN A 1 202 ? 8.411 -33.700 -6.757 1.00 38.31 202 GLN A O 1
ATOM 1570 N N . ALA A 1 203 ? 9.257 -31.780 -7.573 1.00 35.28 203 ALA A N 1
ATOM 1571 C CA . ALA A 1 203 ? 8.337 -30.889 -6.884 1.00 35.28 203 ALA A CA 1
ATOM 1572 C C . ALA A 1 203 ? 7.431 -30.275 -7.952 1.00 35.28 203 ALA A C 1
ATOM 1574 O O . ALA A 1 203 ? 7.822 -29.400 -8.719 1.00 35.28 203 ALA A O 1
ATOM 1575 N N . GLU A 1 204 ? 6.248 -30.862 -8.029 1.00 35.97 204 GLU A N 1
ATOM 1576 C CA . GLU A 1 204 ? 5.105 -30.481 -8.837 1.00 35.97 204 GLU A CA 1
ATOM 1577 C C . GLU A 1 204 ? 4.286 -29.467 -8.038 1.00 35.97 204 GLU A C 1
ATOM 1579 O O . GLU A 1 204 ? 3.701 -29.820 -7.022 1.00 35.97 204 GLU A O 1
ATOM 1584 N N . TYR A 1 205 ? 4.271 -28.213 -8.478 1.00 33.69 205 TYR A N 1
ATOM 1585 C CA . TYR A 1 205 ? 3.302 -27.186 -8.086 1.00 33.69 205 TYR A CA 1
ATOM 1586 C C . TYR A 1 205 ? 3.239 -26.184 -9.246 1.00 33.69 205 TYR A C 1
ATOM 1588 O O . TYR A 1 205 ? 4.279 -25.813 -9.774 1.00 33.69 205 TYR A O 1
ATOM 1596 N N . ALA A 1 206 ? 2.127 -25.636 -9.715 1.00 33.97 206 ALA A N 1
ATOM 1597 C CA . ALA A 1 206 ? 0.700 -25.934 -9.684 1.00 33.97 206 ALA A CA 1
ATOM 1598 C C . ALA A 1 206 ? 0.122 -24.813 -10.574 1.00 33.97 206 ALA A C 1
ATOM 1600 O O . ALA A 1 206 ? 0.228 -23.642 -10.216 1.00 33.97 206 ALA A O 1
ATOM 1601 N N . GLN A 1 207 ? -0.396 -25.127 -11.766 1.00 38.94 207 GLN A N 1
ATOM 1602 C CA . GLN A 1 207 ? -1.029 -24.111 -12.618 1.00 38.94 207 GLN A CA 1
ATOM 1603 C C . GLN A 1 207 ? -2.363 -23.668 -11.992 1.00 38.94 207 GLN A C 1
ATOM 1605 O O . GLN A 1 207 ? -3.126 -24.531 -11.548 1.00 38.94 207 GLN A O 1
ATOM 1610 N N . PRO A 1 208 ? -2.709 -22.368 -11.982 1.00 36.59 208 PRO A N 1
ATOM 1611 C CA . PRO A 1 208 ? -4.041 -21.952 -11.584 1.00 36.59 208 PRO A CA 1
ATOM 1612 C C . PRO A 1 208 ? -5.042 -22.284 -12.696 1.00 36.59 208 PRO A C 1
ATOM 1614 O O . PRO A 1 208 ? -4.942 -21.824 -13.834 1.00 36.59 208 PRO A O 1
ATOM 1617 N N . HIS A 1 209 ? -6.026 -23.105 -12.336 1.00 36.44 209 HIS A N 1
ATOM 1618 C CA . HIS A 1 209 ? -7.203 -23.401 -13.136 1.00 36.44 209 HIS A CA 1
ATOM 1619 C C . HIS A 1 209 ? -7.963 -22.114 -13.483 1.00 36.44 209 HIS A C 1
ATOM 1621 O O . HIS A 1 209 ? -8.581 -21.488 -12.623 1.00 36.44 209 HIS A O 1
ATOM 1627 N N . GLN A 1 210 ? -8.020 -21.785 -14.773 1.00 40.59 210 GLN A N 1
ATOM 1628 C CA . GLN A 1 210 ? -9.188 -21.111 -15.321 1.00 40.59 210 GLN A CA 1
ATOM 1629 C C . GLN A 1 210 ? -10.334 -22.124 -15.373 1.00 40.59 210 GLN A C 1
ATOM 1631 O O . GLN A 1 210 ? -10.259 -23.113 -16.105 1.00 40.59 210 GLN A O 1
ATOM 1636 N N . GLN A 1 211 ? -11.418 -21.873 -14.640 1.00 36.50 211 GLN A N 1
ATOM 1637 C CA . GLN A 1 211 ? -12.716 -22.370 -15.077 1.00 36.50 211 GLN A CA 1
ATOM 1638 C C . GLN A 1 211 ? -13.855 -21.414 -14.732 1.00 36.50 211 GLN A C 1
ATOM 1640 O O . GLN A 1 211 ? -14.170 -21.105 -13.586 1.00 36.50 211 GLN A O 1
ATOM 1645 N N . THR A 1 212 ? -14.431 -20.947 -15.825 1.00 38.31 212 THR A N 1
ATOM 1646 C CA . THR A 1 212 ? -15.594 -20.104 -16.023 1.00 38.31 212 THR A CA 1
ATOM 1647 C C . THR A 1 212 ? -16.894 -20.822 -15.625 1.00 38.31 212 THR A C 1
ATOM 1649 O O . THR A 1 212 ? -16.986 -22.042 -15.710 1.00 38.31 212 THR A O 1
ATOM 1652 N N . GLU A 1 213 ? -17.926 -20.016 -15.335 1.00 38.66 213 GLU A N 1
ATOM 1653 C CA . GLU A 1 213 ? -19.372 -20.324 -15.392 1.00 38.66 213 GLU A CA 1
ATOM 1654 C C . GLU A 1 213 ? -20.034 -21.083 -14.218 1.00 38.66 213 GLU A C 1
ATOM 1656 O O . GLU A 1 213 ? -19.904 -22.289 -14.068 1.00 38.66 213 GLU A O 1
ATOM 1661 N N . ARG A 1 214 ? -20.945 -20.435 -13.468 1.00 38.94 214 ARG A N 1
ATOM 1662 C CA . ARG A 1 214 ? -22.369 -20.220 -13.838 1.00 38.94 214 ARG A CA 1
ATOM 1663 C C . ARG A 1 214 ? -23.162 -19.665 -12.650 1.00 38.94 214 ARG A C 1
ATOM 1665 O O . ARG A 1 214 ? -23.476 -20.353 -11.681 1.00 38.94 214 ARG A O 1
ATOM 1672 N N . ARG A 1 215 ? -23.555 -18.401 -12.773 1.00 40.03 215 ARG A N 1
ATOM 1673 C CA . ARG A 1 215 ? -24.478 -17.706 -11.873 1.00 40.03 215 ARG A CA 1
ATOM 1674 C C . ARG A 1 215 ? -25.894 -18.253 -12.113 1.00 40.03 215 ARG A C 1
ATOM 1676 O O . ARG A 1 215 ? -26.477 -17.999 -13.162 1.00 40.03 215 ARG A O 1
ATOM 1683 N N . LYS A 1 216 ? -26.455 -19.011 -11.164 1.00 48.38 216 LYS A N 1
ATOM 1684 C CA . LYS A 1 216 ? -27.899 -19.309 -11.131 1.00 48.38 216 LYS A CA 1
ATOM 1685 C C . LYS A 1 216 ? -28.627 -18.106 -10.535 1.00 48.38 216 LYS A C 1
ATOM 1687 O O . LYS A 1 216 ? -28.606 -17.889 -9.328 1.00 48.38 216 LYS A O 1
ATOM 1692 N N . THR A 1 217 ? -29.263 -17.324 -11.396 1.00 45.44 217 THR A N 1
ATOM 1693 C CA . THR A 1 217 ? -30.287 -16.344 -11.035 1.00 45.44 217 THR A CA 1
ATOM 1694 C C . THR A 1 217 ? -31.492 -17.064 -10.429 1.00 45.44 217 THR A C 1
ATOM 1696 O O . THR A 1 217 ? -32.069 -17.963 -11.040 1.00 45.44 217 THR A O 1
ATOM 1699 N N . ARG A 1 218 ? -31.877 -16.672 -9.211 1.00 48.41 218 ARG A N 1
ATOM 1700 C CA . ARG A 1 218 ? -33.164 -17.030 -8.607 1.00 48.41 218 ARG A CA 1
ATOM 1701 C C . ARG A 1 218 ? -34.135 -15.877 -8.891 1.00 48.41 218 ARG A C 1
ATOM 1703 O O . ARG A 1 218 ? -33.767 -14.738 -8.610 1.00 48.41 218 ARG A O 1
ATOM 1710 N N . PRO A 1 219 ? -35.331 -16.121 -9.447 1.00 49.75 219 PRO A N 1
ATOM 1711 C CA . PRO A 1 219 ? -36.330 -15.072 -9.584 1.00 49.75 219 PRO A CA 1
ATOM 1712 C C . PRO A 1 219 ? -36.902 -14.745 -8.200 1.00 49.75 219 PRO A C 1
ATOM 1714 O O . PRO A 1 219 ? -37.381 -15.633 -7.492 1.00 49.75 219 PRO A O 1
ATOM 1717 N N . VAL A 1 220 ? -36.819 -13.474 -7.812 1.00 58.09 220 VAL A N 1
ATOM 1718 C CA . VAL A 1 220 ? -37.553 -12.922 -6.669 1.00 58.09 220 VAL A CA 1
ATOM 1719 C C . VAL A 1 220 ? -38.972 -12.631 -7.155 1.00 58.09 220 VAL A C 1
ATOM 1721 O O . VAL A 1 220 ? -39.158 -11.928 -8.146 1.00 58.09 220 VAL A O 1
ATOM 1724 N N . GLN A 1 221 ? -39.958 -13.242 -6.499 1.00 50.72 221 GLN A N 1
ATOM 1725 C CA . GLN A 1 221 ? -41.377 -12.969 -6.719 1.00 50.72 221 GLN A CA 1
ATOM 1726 C C . GLN A 1 221 ? -41.743 -11.576 -6.179 1.00 50.72 221 GLN A C 1
ATOM 1728 O O . GLN A 1 221 ? -41.187 -11.171 -5.156 1.00 50.72 221 GLN A O 1
ATOM 1733 N N . PRO A 1 222 ? -42.690 -10.860 -6.808 1.00 52.12 222 PRO A N 1
ATOM 1734 C CA . PRO A 1 222 ? -43.253 -9.645 -6.241 1.00 52.12 222 PRO A CA 1
ATOM 1735 C C . PRO A 1 222 ? -44.241 -10.003 -5.120 1.00 52.12 222 PRO A C 1
ATOM 1737 O O . PRO A 1 222 ? -45.228 -10.697 -5.350 1.00 52.12 222 PRO A O 1
ATOM 1740 N N . VAL A 1 223 ? -43.967 -9.518 -3.911 1.00 53.56 223 VAL A N 1
ATOM 1741 C CA . VAL A 1 223 ? -44.973 -9.292 -2.863 1.00 53.56 223 VAL A CA 1
ATOM 1742 C C . VAL A 1 223 ? -45.317 -7.811 -3.025 1.00 53.56 223 VAL A C 1
ATOM 1744 O O . VAL A 1 223 ? -44.423 -6.976 -2.949 1.00 53.56 223 VAL A O 1
ATOM 1747 N N . GLY A 1 224 ? -46.493 -7.441 -3.514 1.00 44.31 224 GLY A N 1
ATOM 1748 C CA . GLY A 1 224 ? -47.778 -7.696 -2.881 1.00 44.31 224 GLY A CA 1
ATOM 1749 C C . GLY A 1 224 ? -48.183 -6.371 -2.246 1.00 44.31 224 GLY A C 1
ATOM 1750 O O . GLY A 1 224 ? -47.670 -6.022 -1.189 1.00 44.31 224 GLY A O 1
ATOM 1751 N N . GLU A 1 225 ? -48.992 -5.608 -2.982 1.00 49.78 225 GLU A N 1
ATOM 1752 C CA . GLU A 1 225 ? -49.681 -4.403 -2.520 1.00 49.78 225 GLU A CA 1
ATOM 1753 C C . GLU A 1 225 ? -50.419 -4.694 -1.208 1.00 49.78 225 GLU A C 1
ATOM 1755 O O . GLU A 1 225 ? -51.107 -5.709 -1.109 1.00 49.78 225 GLU A O 1
ATOM 1760 N N . GLU A 1 226 ? -50.319 -3.794 -0.229 1.00 56.19 226 GLU A N 1
ATOM 1761 C CA . GLU A 1 226 ? -51.339 -3.682 0.810 1.00 56.19 226 GLU A CA 1
ATOM 1762 C C . GLU A 1 226 ? -51.766 -2.221 0.922 1.00 56.19 226 GLU A C 1
ATOM 1764 O O . GLU A 1 226 ? -50.952 -1.292 0.936 1.00 56.19 226 GLU A O 1
ATOM 1769 N N . GLU A 1 227 ? -53.081 -2.077 0.852 1.00 47.75 227 GLU A N 1
ATOM 1770 C CA . GLU A 1 227 ? -53.857 -0.873 0.650 1.00 47.75 227 GLU A CA 1
ATOM 1771 C C . GLU A 1 227 ? -53.828 0.067 1.856 1.00 47.75 227 GLU A C 1
ATOM 1773 O O . GLU A 1 227 ? -53.595 -0.309 3.003 1.00 47.75 227 GLU A O 1
ATOM 1778 N N . ALA A 1 228 ? -54.120 1.328 1.555 1.00 50.12 228 ALA A N 1
ATOM 1779 C CA . ALA A 1 228 ? -54.542 2.314 2.525 1.00 50.12 228 ALA A CA 1
ATOM 1780 C C . ALA A 1 228 ? -55.957 1.989 3.027 1.00 50.12 228 ALA A C 1
ATOM 1782 O O . ALA A 1 228 ? -56.863 1.809 2.215 1.00 50.12 228 ALA A O 1
ATOM 1783 N N . GLU A 1 229 ? -56.172 2.054 4.339 1.00 52.69 229 GLU A N 1
ATOM 1784 C CA . GLU A 1 229 ? -57.489 2.355 4.900 1.00 52.69 229 GLU A CA 1
ATOM 1785 C C . GLU A 1 229 ? -57.397 3.589 5.802 1.00 52.69 229 GLU A C 1
ATOM 1787 O O . GLU A 1 229 ? -56.495 3.731 6.633 1.00 52.69 229 GLU A O 1
ATOM 1792 N N . ALA A 1 230 ? -58.343 4.490 5.554 1.00 59.47 230 ALA A N 1
ATOM 1793 C CA . ALA A 1 230 ? -58.727 5.647 6.345 1.00 59.47 230 ALA A CA 1
ATOM 1794 C C . ALA A 1 230 ? -60.114 5.377 6.936 1.00 59.47 230 ALA A C 1
ATOM 1796 O O . ALA A 1 230 ? -60.894 4.667 6.260 1.00 59.47 230 ALA A O 1
#

Sequence (230 aa):
MKLSLFTALVPLLPSISAIPASSHLSPRQQRCIGDSEPGLWVVENLEVEYTGDEVLQRGNATFTLTNTNTEVTDTLRCSLRANYICEFYGIPSDPNLDIWLQLNLNVASFTLNKTLPDCLGPEWGDAWIVGQTELYLECPQEWTDKMVCQDDGIKGVADGDVVLPEGWPNGREDEKREVAAENRQDGVDQVVRKRISGGGSQAEYAQPHQQTERRKTRPVQPVGEEEAEA

Solvent-accessible surface area (backbone atoms only — not comparable to full-atom values): 14424 Å² total; per-residue (Å²): 141,84,84,83,85,85,86,83,86,80,84,85,76,82,81,78,77,79,72,79,81,70,82,76,62,51,79,60,41,54,69,69,54,58,80,54,42,76,48,37,32,37,40,37,78,39,37,37,36,46,44,76,42,69,87,87,40,61,21,37,39,35,33,34,42,32,35,61,87,76,71,48,72,46,81,46,74,45,64,33,44,90,80,44,30,37,76,41,85,30,43,96,93,41,69,48,34,29,37,40,39,40,49,55,94,52,36,39,40,39,40,40,40,31,57,36,75,65,41,66,35,90,90,58,49,54,30,35,33,42,21,52,32,59,33,50,44,49,61,69,93,71,88,52,70,62,40,66,27,34,45,74,80,62,66,18,55,14,39,29,40,68,46,74,42,91,86,62,86,58,71,72,60,59,51,60,50,49,59,58,52,58,61,61,77,78,58,79,83,80,93,72,90,78,80,88,81,90,83,88,80,88,85,87,83,78,84,83,80,85,80,82,91,82,88,81,83,75,87,80,78,88,82,76,90,80,81,89,85,132

Organism: Podospora anserina (strain S / ATCC MYA-4624 / DSM 980 / FGSC 10383) (NCBI:txid515849)

Mean predicted aligned error: 17.7 Å

Radius of gyration: 31.45 Å; Cα contacts (8 Å, |Δi|>4): 341; chains: 1; bounding box: 143×57×56 Å

pLDDT: mean 70.09, std 23.27, range [28.36, 98.06]